Protein AF-A0A814HXD5-F1 (afdb_monomer)

pLDDT: mean 72.8, std 19.32, range [27.78, 94.62]

Solvent-accessible surface area (backbone atoms only — not comparable to full-atom values): 14268 Å² total; per-residue (Å²): 134,88,80,71,86,75,54,91,51,50,47,81,42,53,48,44,90,50,77,102,80,47,80,36,64,65,65,77,81,61,76,89,39,67,95,69,54,55,70,69,59,51,39,50,52,45,48,54,40,30,60,56,58,65,62,56,81,66,53,56,61,56,51,52,55,38,51,51,26,47,54,52,13,51,49,32,38,52,52,24,58,56,45,57,80,76,38,100,51,82,60,36,63,54,34,37,50,53,15,54,47,34,38,54,49,29,54,52,51,49,52,54,49,51,52,53,49,52,54,50,48,53,52,42,43,52,51,45,37,45,52,54,9,56,70,34,29,78,44,99,64,16,25,19,42,44,80,48,76,48,77,44,74,50,64,72,82,92,61,59,41,81,42,80,43,51,30,43,36,40,34,57,76,32,60,44,77,65,94,81,77,64,82,80,80,59,74,88,72,88,68,91,82,90,90,80,88,88,79,86,78,88,80,80,86,76,89,70,90,52,54,37,93,8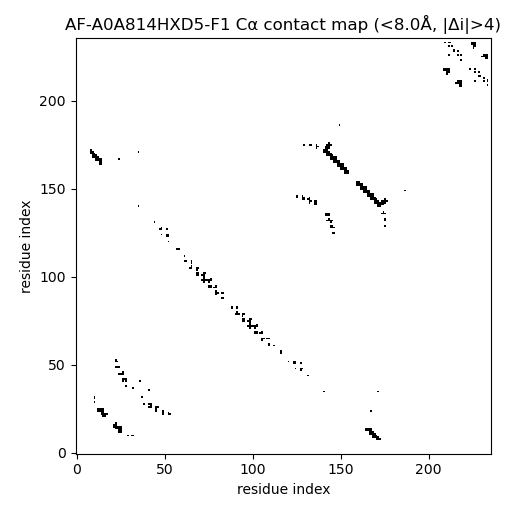5,77,66,50,69,64,91,48,95,83,58,59,49,40,92,89,76,68,46,67,60,86,128

Mean predicted aligned error: 15.95 Å

Nearest PDB structures (foldseek):
  7a0g-assembly1_GGG  TM=2.997E-01  e=4.727E-01  Serratia marcescens

Organism: Adineta ricciae (NCBI:txid249248)

Foldseek 3Di:
DDPDPDPLQKDKWWQDCDPDPQGFTDLDDDPSCVPQADSVRSSVLRVLLSVLLPPCVLVVVLVVLLVCLLVQLVVLLVVLVVVVVVDPDPCSVVSNVVSVVSNVVSVVSSVVSVVVSVVSSVVSSQVSQLVVQQVQLPDPWRKGKGKDWDFDFDDDDPPTDTDIMIMIMIGINDHYDPPPPDPVVPDPPDDDDDDDDDDDDDDDDDDDFDADPPPRHTDPDPPDQADPVPRDGGDD

Radius of gyration: 27.78 Å; Cα contacts (8 Å, |Δi|>4): 244; chains: 1; bounding box: 56×56×72 Å

Secondary structure (DSSP, 8-state):
-------TTEEEEEEEEETTTEEEE--PPPGGGTTTS-HHHHHHHHHHHHHHH--GGGHHHHHHHHHHHHHHHHHHHHHHHHHHHH---THHHHHHHHHHHHHHHHHHHHHHHHHHHHHHHHHHHHHHHHHHHHHHTTSSS-EEEEEEEEEEEE-STT--EEEEEEEEEEEET-PPPPTTS-GGGS-------------PPPPPP----PBPTTT--B-S-TT--B-TTT-PBPP-

Structure (mmCIF, N/CA/C/O backbone):
data_AF-A0A814HXD5-F1
#
_entry.id   AF-A0A814HXD5-F1
#
loop_
_atom_site.group_PDB
_atom_site.id
_atom_site.type_symbol
_atom_site.label_atom_id
_atom_site.label_alt_id
_atom_site.label_comp_id
_atom_site.label_asym_id
_atom_site.label_entity_id
_atom_site.label_seq_id
_atom_site.pdbx_PDB_ins_code
_atom_site.Cartn_x
_atom_site.Cartn_y
_atom_site.Cartn_z
_atom_site.occupancy
_atom_site.B_iso_or_equiv
_atom_site.auth_seq_id
_atom_site.auth_comp_id
_atom_site.auth_asym_id
_atom_site.auth_atom_id
_atom_site.pdbx_PDB_model_num
ATOM 1 N N . MET A 1 1 ? -24.847 -8.818 -6.569 1.00 28.41 1 MET A N 1
ATOM 2 C CA . MET A 1 1 ? -24.659 -7.997 -5.357 1.00 28.41 1 MET A CA 1
ATOM 3 C C . MET A 1 1 ? -24.490 -8.970 -4.204 1.00 28.41 1 MET A C 1
ATOM 5 O O . MET A 1 1 ? -25.440 -9.670 -3.888 1.00 28.41 1 MET A O 1
ATOM 9 N N . ILE A 1 2 ? -23.270 -9.150 -3.694 1.00 29.08 2 ILE A N 1
ATOM 10 C CA . ILE A 1 2 ? -23.028 -10.075 -2.578 1.00 29.08 2 ILE A CA 1
ATOM 11 C C . ILE A 1 2 ? -23.342 -9.291 -1.309 1.00 29.08 2 ILE A C 1
ATOM 13 O O . ILE A 1 2 ? -22.561 -8.438 -0.897 1.00 29.08 2 ILE A O 1
ATOM 17 N N . VAL A 1 3 ? -24.525 -9.527 -0.747 1.00 29.27 3 VAL A N 1
ATOM 18 C CA . VAL A 1 3 ? -24.896 -9.006 0.567 1.00 29.27 3 VAL A CA 1
ATOM 19 C C . VAL A 1 3 ? -24.193 -9.900 1.580 1.00 29.27 3 VAL A C 1
ATOM 21 O O . VAL A 1 3 ? -24.628 -11.022 1.831 1.00 29.27 3 VAL A O 1
ATOM 24 N N . MET A 1 4 ? -23.044 -9.457 2.088 1.00 38.38 4 MET A N 1
ATOM 25 C CA . MET A 1 4 ? -22.420 -10.145 3.213 1.00 38.38 4 MET A CA 1
ATOM 26 C C . MET A 1 4 ? -23.325 -9.961 4.439 1.00 38.38 4 MET A C 1
ATOM 28 O O . MET A 1 4 ? -23.777 -8.838 4.676 1.00 38.38 4 MET A O 1
ATOM 32 N N . PRO A 1 5 ? -23.629 -11.029 5.199 1.00 41.78 5 PRO A N 1
ATOM 33 C CA . PRO A 1 5 ? -24.434 -10.914 6.405 1.00 41.78 5 PRO A CA 1
ATOM 34 C C . PRO A 1 5 ? -23.719 -9.983 7.385 1.00 41.78 5 PRO A C 1
ATOM 36 O O . PRO A 1 5 ? -22.620 -10.276 7.856 1.00 41.78 5 PRO A O 1
ATOM 39 N N . ILE A 1 6 ? -24.336 -8.833 7.648 1.00 55.44 6 ILE A N 1
ATOM 40 C CA . ILE A 1 6 ? -23.823 -7.831 8.576 1.00 55.44 6 ILE A CA 1
ATOM 41 C C . ILE A 1 6 ? -24.015 -8.416 9.970 1.00 55.44 6 ILE A C 1
ATOM 43 O O . ILE A 1 6 ? -25.141 -8.523 10.454 1.00 55.44 6 ILE A O 1
ATOM 47 N N . ASN A 1 7 ? -22.928 -8.842 10.609 1.00 68.19 7 ASN A N 1
ATOM 48 C CA . ASN A 1 7 ? -22.989 -9.170 12.023 1.00 68.19 7 ASN A CA 1
ATOM 49 C C . ASN A 1 7 ? -23.309 -7.858 12.769 1.00 68.19 7 ASN A C 1
ATOM 51 O O . ASN A 1 7 ? -22.542 -6.900 12.627 1.00 68.19 7 ASN A O 1
ATOM 55 N N . PRO A 1 8 ? -24.415 -7.781 13.536 1.00 70.62 8 PRO A N 1
ATOM 56 C CA . PRO A 1 8 ? -24.831 -6.549 14.213 1.00 70.62 8 PRO A CA 1
ATOM 57 C C . PRO A 1 8 ? -23.780 -6.032 15.204 1.00 70.62 8 PRO A C 1
ATOM 59 O O . PRO A 1 8 ? -23.782 -4.853 15.541 1.00 70.62 8 PRO A O 1
ATOM 62 N N . ASN A 1 9 ? -22.842 -6.891 15.610 1.00 81.62 9 ASN A N 1
ATOM 63 C CA . ASN A 1 9 ? -21.750 -6.558 16.519 1.00 81.62 9 ASN A CA 1
ATOM 64 C C . ASN A 1 9 ? -20.451 -6.192 15.785 1.00 81.62 9 ASN A C 1
ATOM 66 O O . ASN A 1 9 ? -19.383 -6.226 16.392 1.00 81.62 9 ASN A O 1
ATOM 70 N N . SER A 1 10 ? -20.505 -5.899 14.484 1.00 84.25 10 SER A N 1
ATOM 71 C CA . SER A 1 10 ? -19.328 -5.533 13.695 1.00 84.25 10 SER A CA 1
ATOM 72 C C . SER A 1 10 ? -19.549 -4.247 12.910 1.00 84.25 10 SER A C 1
ATOM 74 O O . SER A 1 10 ? -20.586 -4.060 12.273 1.00 84.25 10 SER A O 1
ATOM 76 N N . VAL A 1 11 ? -18.556 -3.364 12.945 1.00 85.56 11 VAL A N 1
ATOM 77 C CA . VAL A 1 11 ? -18.558 -2.099 12.208 1.00 85.56 11 VAL A CA 1
ATOM 78 C C . VAL A 1 11 ? -17.518 -2.163 11.105 1.00 85.56 11 VAL A C 1
ATOM 80 O O . VAL A 1 11 ? -16.371 -2.515 11.365 1.00 85.56 11 VAL A O 1
ATOM 83 N N . TYR A 1 12 ? -17.917 -1.807 9.885 1.00 85.75 12 TYR A N 1
ATOM 84 C CA . TYR A 1 12 ? -17.064 -1.838 8.700 1.00 85.75 12 TYR A CA 1
ATOM 85 C C . TYR A 1 12 ? -16.715 -0.421 8.264 1.00 85.75 12 TYR A C 1
ATOM 87 O O . TYR A 1 12 ? -17.594 0.368 7.924 1.00 85.75 12 TYR A O 1
ATOM 95 N N . ILE A 1 13 ? -15.424 -0.120 8.211 1.00 85.06 13 ILE A N 1
ATOM 96 C CA . ILE A 1 13 ? -14.895 1.153 7.731 1.00 85.06 13 ILE A CA 1
ATOM 97 C C . ILE A 1 13 ? -14.052 0.848 6.502 1.00 85.06 13 ILE A C 1
ATOM 99 O O . ILE A 1 13 ? -13.029 0.168 6.571 1.00 85.06 13 ILE A O 1
ATOM 103 N N . SER A 1 14 ? -14.501 1.317 5.345 1.00 82.81 14 SER A N 1
ATOM 104 C CA . SER A 1 14 ? -13.771 1.107 4.097 1.00 82.81 14 SER A CA 1
ATOM 105 C C . SER A 1 14 ? -12.734 2.202 3.907 1.00 82.81 14 SER A C 1
ATOM 107 O O . SER A 1 14 ? -12.965 3.363 4.243 1.00 82.81 14 SER A O 1
ATOM 109 N N . MET A 1 15 ? -11.589 1.843 3.337 1.00 79.94 15 MET A N 1
ATOM 110 C CA . MET A 1 15 ? -10.606 2.831 2.917 1.00 79.94 15 MET A CA 1
ATOM 111 C C . MET A 1 15 ? -11.212 3.703 1.811 1.00 79.94 15 MET A C 1
ATOM 113 O O . MET A 1 15 ? -11.589 3.190 0.751 1.00 79.94 15 MET A O 1
ATOM 117 N N . ALA A 1 16 ? -11.351 5.005 2.070 1.00 67.19 16 ALA A N 1
ATOM 118 C CA . ALA A 1 16 ? -12.006 5.919 1.146 1.00 67.19 16 ALA A CA 1
ATOM 119 C C . ALA A 1 16 ? -11.127 6.100 -0.097 1.00 67.19 16 ALA A C 1
ATOM 121 O O . ALA A 1 16 ? -9.962 6.488 0.023 1.00 67.19 16 ALA A O 1
ATOM 122 N N . PRO A 1 17 ? -11.648 5.850 -1.305 1.00 54.91 17 PRO A N 1
ATOM 123 C CA . PRO A 1 17 ? -10.889 6.095 -2.511 1.00 54.91 17 PRO A CA 1
ATOM 124 C C . PRO A 1 17 ? -11.116 7.503 -3.006 1.00 54.91 17 PRO A C 1
ATOM 126 O O . PRO A 1 17 ? -11.722 7.721 -4.050 1.00 54.91 17 PRO A O 1
ATOM 129 N N . ASN A 1 18 ? -10.649 8.464 -2.226 1.00 40.78 18 ASN A N 1
ATOM 130 C CA . ASN A 1 18 ? -10.779 9.858 -2.596 1.00 40.78 18 ASN A CA 1
ATOM 131 C C . ASN A 1 18 ? -9.506 10.266 -3.345 1.00 40.78 18 ASN A C 1
ATOM 133 O O . ASN A 1 18 ? -8.397 9.970 -2.906 1.00 40.78 18 ASN A O 1
ATOM 137 N N . GLY A 1 19 ? -9.707 10.845 -4.533 1.00 43.34 19 GLY A N 1
ATOM 138 C CA . GLY A 1 19 ? -8.742 11.006 -5.623 1.00 43.34 19 GLY A CA 1
ATOM 139 C C . GLY A 1 19 ? -7.294 11.338 -5.246 1.00 43.34 19 GLY A C 1
ATOM 140 O O . GLY A 1 19 ? -7.044 12.035 -4.274 1.00 43.34 19 GLY A O 1
ATOM 141 N N . CYS A 1 20 ? -6.374 10.823 -6.072 1.00 46.12 20 CYS A N 1
ATOM 142 C CA . CYS A 1 20 ? -4.913 10.998 -6.187 1.00 46.12 20 CYS A CA 1
ATOM 143 C C . CYS A 1 20 ? -4.013 11.097 -4.935 1.00 46.12 20 CYS A C 1
ATOM 145 O O . CY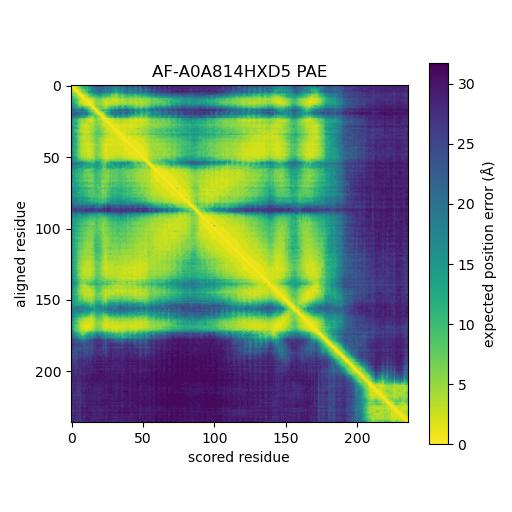S A 1 20 ? -2.853 10.715 -5.049 1.00 46.12 20 CYS A O 1
ATOM 147 N N . CYS A 1 21 ? -4.473 11.545 -3.765 1.00 49.78 21 CYS A N 1
ATOM 148 C CA . CYS A 1 21 ? -3.589 11.963 -2.675 1.00 49.78 21 CYS A CA 1
ATOM 149 C C . CYS A 1 21 ? -4.032 11.534 -1.264 1.00 49.78 21 CYS A C 1
ATOM 151 O O . CYS A 1 21 ? -3.278 11.775 -0.326 1.00 49.78 21 CYS A O 1
ATOM 153 N N . LYS A 1 22 ? -5.205 10.906 -1.060 1.00 54.97 22 LYS A N 1
ATOM 154 C CA . LYS A 1 22 ? -5.644 10.485 0.289 1.00 54.97 22 LYS A CA 1
ATOM 155 C C . LYS A 1 22 ? -5.901 8.981 0.364 1.00 54.97 22 LYS A C 1
ATOM 157 O O . LYS A 1 22 ? -7.003 8.512 0.109 1.00 54.97 22 LYS A O 1
ATOM 162 N N . SER A 1 23 ? -4.877 8.220 0.749 1.00 69.25 23 SER A N 1
ATOM 163 C CA . SER A 1 23 ? -5.004 6.799 1.086 1.00 69.25 23 SER A CA 1
ATOM 164 C C . SER A 1 23 ? -5.186 6.640 2.601 1.00 69.25 23 SER A C 1
ATOM 166 O O . SER A 1 23 ? -4.209 6.478 3.329 1.00 69.25 23 SER A O 1
ATOM 168 N N . GLY A 1 24 ? -6.428 6.675 3.087 1.00 83.69 24 GLY A N 1
ATOM 169 C CA . GLY A 1 24 ? -6.726 6.479 4.510 1.00 83.69 24 GLY A CA 1
ATOM 170 C C . GLY A 1 24 ? -8.121 5.914 4.768 1.00 83.69 24 GLY A C 1
ATOM 171 O O . GLY A 1 24 ? -9.000 5.964 3.904 1.00 83.69 24 GLY A O 1
ATOM 172 N N . PHE A 1 25 ? -8.311 5.356 5.960 1.00 87.38 25 PHE A N 1
ATOM 173 C CA . PHE A 1 25 ? -9.627 5.013 6.487 1.00 87.38 25 PHE A CA 1
ATOM 174 C C . PHE A 1 25 ? -10.406 6.281 6.828 1.00 87.38 25 PHE A C 1
ATOM 176 O O . PHE A 1 25 ? -9.819 7.284 7.249 1.00 87.38 25 PHE A O 1
ATOM 183 N N . ASP A 1 26 ? -11.721 6.221 6.627 1.00 85.69 26 ASP A N 1
ATOM 184 C CA . ASP A 1 26 ? -12.637 7.275 7.043 1.00 85.69 26 ASP A CA 1
ATOM 185 C C . ASP A 1 26 ? -12.599 7.439 8.573 1.00 85.69 26 ASP A C 1
ATOM 187 O O . ASP A 1 26 ? -12.624 6.458 9.317 1.00 85.69 26 ASP A O 1
ATOM 191 N N . SER A 1 27 ? -12.498 8.687 9.032 1.00 86.31 27 SER A N 1
ATOM 192 C CA . SER A 1 27 ? -12.478 9.062 10.450 1.00 86.31 27 SER A CA 1
ATOM 193 C C . SER A 1 27 ? -13.865 9.456 10.971 1.00 86.31 27 SER A C 1
ATOM 195 O O . SER A 1 27 ? -13.992 9.883 12.120 1.00 86.31 27 SER A O 1
ATOM 197 N N . THR A 1 28 ? -14.904 9.333 10.140 1.00 88.81 28 THR A N 1
ATOM 198 C CA . THR A 1 28 ? -16.303 9.525 10.532 1.00 88.81 28 THR A CA 1
ATOM 199 C C . THR A 1 28 ? -16.699 8.510 11.603 1.00 88.81 28 THR A C 1
ATOM 201 O O . THR A 1 28 ? -16.541 7.304 11.420 1.00 88.81 28 THR A O 1
ATOM 204 N N . TYR A 1 29 ? -17.206 8.998 12.738 1.00 88.81 29 TYR A N 1
ATOM 205 C CA . TYR A 1 29 ? -17.532 8.151 13.883 1.00 88.81 29 TYR A CA 1
ATOM 206 C C . TYR A 1 29 ? -18.832 7.358 13.649 1.00 88.81 29 TYR A C 1
ATOM 208 O O . TYR A 1 29 ? -19.880 7.964 13.415 1.00 88.81 29 TYR A O 1
ATOM 216 N N . PRO A 1 30 ? -18.800 6.018 13.723 1.00 88.00 30 PRO A N 1
ATOM 217 C CA . PRO A 1 30 ? -19.977 5.183 13.516 1.00 88.00 30 PRO A CA 1
ATOM 218 C C . PRO A 1 30 ? -20.848 5.118 14.780 1.00 88.00 30 PRO A C 1
ATOM 220 O O . PRO A 1 30 ? -20.361 4.852 15.879 1.00 88.00 30 PRO A O 1
ATOM 223 N N . ALA A 1 31 ? -22.163 5.297 14.619 1.00 87.88 31 ALA A N 1
ATOM 224 C CA . ALA A 1 31 ? -23.120 5.328 15.730 1.00 87.88 31 ALA A CA 1
ATOM 225 C C . ALA A 1 31 ? -23.141 4.030 16.564 1.00 87.88 31 ALA A C 1
ATOM 227 O O . ALA A 1 31 ? -23.436 4.069 17.756 1.00 87.88 31 ALA A O 1
ATOM 228 N N . GLN A 1 32 ? -22.785 2.890 15.964 1.00 86.69 32 GLN A N 1
ATOM 229 C CA . GLN A 1 32 ? -22.730 1.585 16.632 1.00 86.69 32 GLN A CA 1
ATOM 230 C C . GLN A 1 32 ? -21.614 1.478 17.685 1.00 86.69 32 GLN A C 1
ATOM 232 O O . GLN A 1 32 ? -21.655 0.573 18.513 1.00 86.69 32 GLN A O 1
ATOM 237 N N . LEU A 1 33 ? -20.615 2.371 17.667 1.00 86.88 33 LEU A N 1
ATOM 238 C CA . LEU A 1 33 ? -19.548 2.397 18.676 1.00 86.88 33 LEU A CA 1
ATOM 239 C C . LEU A 1 33 ? -19.894 3.253 19.899 1.00 86.88 33 LEU A C 1
ATOM 241 O O . LEU A 1 33 ? -19.090 3.308 20.837 1.00 86.88 33 LEU A O 1
ATOM 245 N N . ASN A 1 34 ? -21.069 3.894 19.909 1.00 89.00 34 ASN A N 1
ATOM 246 C CA . ASN A 1 34 ? -21.480 4.764 21.001 1.00 89.00 34 ASN A CA 1
ATOM 247 C C . ASN A 1 34 ? -21.543 3.981 22.322 1.00 89.00 34 ASN A C 1
ATOM 249 O O . ASN A 1 34 ? -22.202 2.948 22.419 1.00 89.00 34 ASN A O 1
ATOM 253 N N . GLY A 1 35 ? -20.816 4.456 23.334 1.00 85.06 35 GLY A N 1
ATOM 254 C CA . GLY A 1 35 ? -20.671 3.778 24.627 1.00 85.06 35 GLY A CA 1
ATOM 255 C C . GLY A 1 35 ? -19.624 2.653 24.676 1.00 85.06 35 GLY A C 1
ATOM 256 O O . GLY A 1 35 ? -19.349 2.151 25.763 1.00 85.06 35 GLY A O 1
ATOM 257 N N . VAL A 1 36 ? -18.998 2.278 23.552 1.00 88.12 36 VAL A N 1
ATOM 258 C CA . VAL A 1 36 ? -17.914 1.272 23.503 1.00 88.12 36 VAL A CA 1
ATOM 259 C C . VAL A 1 36 ? -16.542 1.945 23.407 1.00 88.12 36 VAL A C 1
ATOM 261 O O . VAL A 1 36 ? -15.639 1.668 24.200 1.00 88.12 36 VAL A O 1
ATOM 264 N N . ILE A 1 37 ? -16.379 2.855 22.444 1.00 90.00 37 ILE A N 1
ATOM 265 C CA . ILE A 1 37 ? -15.154 3.640 22.236 1.00 90.00 37 ILE A CA 1
ATOM 266 C C . ILE A 1 37 ? -15.552 5.109 22.159 1.00 90.00 37 ILE A C 1
ATOM 268 O O . ILE A 1 37 ? -16.494 5.449 21.446 1.00 90.00 37 ILE A O 1
ATOM 272 N N . ARG A 1 38 ? -14.847 5.992 22.873 1.00 92.50 38 ARG A N 1
ATOM 273 C CA . ARG A 1 38 ? -15.122 7.433 22.810 1.00 92.50 38 ARG A CA 1
ATOM 274 C C . ARG A 1 38 ? -14.744 8.001 21.438 1.00 92.50 38 ARG A C 1
ATOM 276 O O . ARG A 1 38 ? -13.864 7.476 20.758 1.00 92.50 38 ARG A O 1
ATOM 283 N N . GLN A 1 39 ? -15.424 9.059 21.010 1.00 93.00 39 GLN A N 1
ATOM 284 C CA . GLN A 1 39 ? -15.257 9.615 19.665 1.00 93.00 39 GLN A CA 1
ATOM 285 C C . GLN A 1 39 ? -13.838 10.147 19.400 1.00 93.00 39 GLN A C 1
ATOM 287 O O . GLN A 1 39 ? -13.288 9.919 18.324 1.00 93.00 39 GLN A O 1
ATOM 292 N N . ASP A 1 40 ? -13.232 10.799 20.388 1.00 94.62 40 ASP A N 1
ATOM 293 C CA . ASP A 1 40 ? -11.850 11.288 20.371 1.00 94.62 40 ASP A CA 1
ATOM 294 C C . ASP A 1 40 ? -10.832 10.139 20.282 1.00 94.62 40 ASP A C 1
ATOM 296 O O . ASP A 1 40 ? -9.893 10.181 19.482 1.00 94.62 40 ASP A O 1
ATOM 300 N N . GLU A 1 41 ? -11.056 9.068 21.049 1.00 92.81 41 GLU A N 1
ATOM 301 C CA . GLU A 1 41 ? -10.217 7.867 21.021 1.00 92.81 41 GLU A CA 1
ATOM 302 C C . GLU A 1 41 ? -10.281 7.175 19.658 1.00 92.81 41 GLU A C 1
ATOM 304 O O . GLU A 1 41 ? -9.248 6.787 19.113 1.00 92.81 41 GLU A O 1
ATOM 309 N N . PHE A 1 42 ? -11.481 7.065 19.082 1.00 93.12 42 PHE A N 1
ATOM 310 C CA . PHE A 1 42 ? -11.679 6.491 17.755 1.00 93.12 42 PHE A CA 1
ATOM 311 C C . PHE A 1 42 ? -10.936 7.290 16.681 1.00 93.12 42 PHE A C 1
ATOM 313 O O . PHE A 1 42 ? -10.191 6.707 15.892 1.00 93.12 42 PHE A O 1
ATOM 320 N N . GLN A 1 43 ? -11.095 8.617 16.666 1.00 93.12 43 GLN A N 1
ATOM 321 C CA . GLN A 1 43 ? -10.412 9.476 15.697 1.00 93.12 43 GLN A CA 1
ATOM 322 C C . GLN A 1 43 ? -8.892 9.361 15.821 1.00 93.12 43 GLN A C 1
ATOM 324 O O . GLN A 1 43 ? -8.213 9.194 14.809 1.00 93.12 43 GLN A O 1
ATOM 329 N N . THR A 1 44 ? -8.375 9.342 17.052 1.00 94.00 44 THR A N 1
ATOM 330 C CA . THR A 1 44 ? -6.941 9.168 17.322 1.00 94.00 44 THR A CA 1
ATOM 331 C C . THR A 1 44 ? -6.432 7.808 16.834 1.00 94.00 44 THR A C 1
ATOM 333 O O . THR A 1 44 ? -5.381 7.732 16.200 1.00 94.00 44 THR A O 1
ATOM 336 N N . SER A 1 45 ? -7.173 6.719 17.073 1.00 92.88 45 SER A N 1
ATOM 337 C CA . SER A 1 45 ? -6.808 5.379 16.586 1.00 92.88 45 SER A CA 1
ATOM 338 C C . SER A 1 45 ? -6.797 5.316 15.053 1.00 92.88 45 SER A C 1
ATOM 340 O O . SER A 1 45 ? -5.859 4.774 14.466 1.00 92.88 45 SER A O 1
ATOM 342 N N . ILE A 1 46 ? -7.790 5.912 14.382 1.00 92.06 46 ILE A N 1
ATOM 343 C CA . ILE A 1 46 ? -7.822 5.995 12.914 1.00 92.06 46 ILE A CA 1
ATOM 344 C C . ILE A 1 46 ? -6.663 6.843 12.383 1.00 92.06 46 ILE A C 1
ATOM 346 O O . ILE A 1 46 ? -6.030 6.458 11.400 1.00 92.06 46 ILE A O 1
ATOM 350 N N . GLU A 1 47 ? -6.337 7.960 13.033 1.00 91.62 47 GLU A N 1
ATOM 351 C CA . GLU A 1 47 ? -5.195 8.795 12.665 1.00 91.62 47 GLU A CA 1
ATOM 352 C C . GLU A 1 47 ? -3.870 8.040 12.819 1.00 91.62 47 GLU A C 1
ATOM 354 O O . GLU A 1 47 ? -3.057 8.040 11.894 1.00 91.62 47 GLU A O 1
ATOM 359 N N . ASN A 1 48 ? -3.676 7.316 13.925 1.00 90.00 48 ASN A N 1
ATOM 360 C CA . ASN A 1 48 ? -2.500 6.474 14.146 1.00 90.00 48 ASN A CA 1
ATOM 361 C C . ASN A 1 48 ? -2.355 5.400 13.059 1.00 90.00 48 ASN A C 1
ATOM 363 O O . ASN A 1 48 ? -1.267 5.213 12.501 1.00 90.00 48 ASN A O 1
ATOM 367 N N . ILE A 1 49 ? -3.455 4.719 12.718 1.00 89.69 49 ILE A N 1
ATOM 368 C CA . ILE A 1 49 ? -3.476 3.720 11.645 1.00 89.69 49 ILE A CA 1
ATOM 369 C C . ILE A 1 49 ? -3.150 4.388 10.303 1.00 89.69 49 ILE A C 1
ATOM 371 O O . ILE A 1 49 ? -2.276 3.906 9.583 1.00 89.69 49 ILE A O 1
ATOM 375 N N . ASN A 1 50 ? -3.773 5.519 9.977 1.00 88.81 50 ASN A N 1
ATOM 376 C CA . ASN A 1 50 ? -3.532 6.241 8.726 1.00 88.81 50 ASN A CA 1
ATOM 377 C C . ASN A 1 50 ? -2.086 6.746 8.612 1.00 88.81 50 ASN A C 1
ATOM 379 O O . ASN A 1 50 ? -1.456 6.599 7.565 1.00 88.81 50 ASN A O 1
ATOM 383 N N . ARG A 1 51 ? -1.503 7.240 9.707 1.00 86.94 51 ARG A N 1
ATOM 384 C CA . ARG A 1 51 ? -0.100 7.670 9.765 1.00 86.94 51 ARG A CA 1
ATOM 385 C C . ARG A 1 51 ? 0.875 6.517 9.517 1.00 86.94 51 ARG A C 1
ATOM 387 O O . ARG A 1 51 ? 1.948 6.727 8.956 1.00 86.94 51 ARG A O 1
ATOM 394 N N . SER A 1 52 ? 0.505 5.291 9.895 1.00 83.44 52 SER A N 1
ATOM 395 C CA . SER A 1 52 ? 1.309 4.093 9.612 1.00 83.44 52 SER A CA 1
ATOM 396 C C . SER A 1 52 ? 1.329 3.715 8.121 1.00 83.44 52 SER A C 1
ATOM 398 O O . SER A 1 52 ? 2.291 3.095 7.652 1.00 83.44 52 SER A O 1
ATOM 400 N N . ILE A 1 53 ? 0.292 4.118 7.375 1.00 78.62 53 ILE A N 1
ATOM 401 C CA . ILE A 1 53 ? 0.131 3.875 5.936 1.00 78.62 53 ILE A CA 1
ATOM 402 C C . ILE A 1 53 ? 0.909 4.920 5.127 1.00 78.62 53 ILE A C 1
ATOM 404 O O . ILE A 1 53 ? 1.550 4.565 4.138 1.00 78.62 53 ILE A O 1
ATOM 408 N N . ASP A 1 54 ? 0.941 6.175 5.581 1.00 74.06 54 ASP A N 1
ATOM 409 C CA . ASP A 1 54 ? 1.540 7.316 4.868 1.00 74.06 54 ASP A CA 1
ATOM 410 C C . ASP A 1 54 ? 3.085 7.374 4.918 1.00 74.06 54 ASP A C 1
ATOM 412 O O . ASP A 1 54 ? 3.728 8.421 4.851 1.00 74.06 54 ASP A O 1
ATOM 416 N N . SER A 1 55 ? 3.749 6.222 5.033 1.00 65.25 55 SER A N 1
ATOM 417 C CA . SER A 1 55 ? 5.211 6.148 4.999 1.00 65.25 55 SER A CA 1
ATOM 418 C C . SER A 1 55 ? 5.732 6.240 3.554 1.00 65.25 55 SER A C 1
ATOM 420 O O . SER A 1 55 ? 6.328 5.298 3.030 1.00 65.25 55 SER A O 1
ATOM 422 N N . GLN A 1 56 ? 5.548 7.397 2.908 1.00 64.88 56 GLN A N 1
ATOM 423 C CA . GLN A 1 56 ? 6.023 7.691 1.543 1.00 64.88 56 GLN A CA 1
ATOM 424 C C . GLN A 1 56 ? 7.554 7.678 1.392 1.00 64.88 56 GLN A C 1
ATOM 426 O O . GLN A 1 56 ? 8.076 7.649 0.277 1.00 64.88 56 GLN A O 1
ATOM 431 N N . LYS A 1 57 ? 8.294 7.645 2.507 1.00 73.81 57 LYS A N 1
ATOM 432 C CA . LYS A 1 57 ? 9.761 7.769 2.545 1.00 73.81 57 LYS A CA 1
ATOM 433 C C . LYS A 1 57 ? 10.502 6.726 1.694 1.00 73.81 57 LYS A C 1
ATOM 435 O O . LYS A 1 57 ? 11.612 6.991 1.255 1.00 73.81 57 LYS A O 1
ATOM 440 N N . PHE A 1 58 ? 9.897 5.561 1.439 1.00 72.19 58 PHE A N 1
ATOM 441 C CA . PHE A 1 58 ? 10.492 4.512 0.597 1.00 72.19 58 PHE A CA 1
ATOM 442 C C . PHE A 1 58 ? 10.109 4.592 -0.889 1.00 72.19 58 PHE A C 1
ATOM 444 O O . PHE A 1 58 ? 10.836 4.049 -1.714 1.00 72.19 58 PHE A O 1
ATOM 451 N N . MET A 1 59 ? 9.007 5.259 -1.249 1.00 77.94 59 MET A N 1
ATOM 452 C CA . MET A 1 59 ? 8.565 5.376 -2.649 1.00 77.94 59 MET A CA 1
ATOM 453 C C . MET A 1 59 ? 9.425 6.362 -3.440 1.00 77.94 59 MET A C 1
ATOM 455 O O . MET A 1 59 ? 9.801 6.074 -4.571 1.00 77.94 59 MET A O 1
ATOM 459 N N . ILE A 1 60 ? 9.778 7.495 -2.827 1.00 85.00 60 ILE A N 1
ATOM 460 C CA . ILE A 1 60 ? 10.548 8.569 -3.471 1.00 85.00 60 ILE A CA 1
ATOM 461 C C . ILE A 1 60 ? 11.893 8.077 -4.044 1.00 85.00 60 ILE A C 1
ATOM 463 O O . ILE A 1 60 ? 12.112 8.265 -5.240 1.00 85.00 60 ILE A O 1
ATOM 467 N N . PRO A 1 61 ? 12.787 7.411 -3.281 1.00 87.31 61 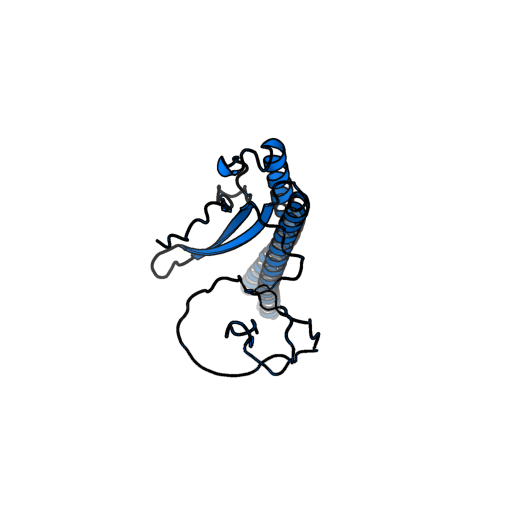PRO A N 1
ATOM 468 C CA . PRO A 1 61 ? 14.075 6.977 -3.828 1.00 87.31 61 PRO A CA 1
ATOM 469 C C . PRO A 1 61 ? 13.925 5.915 -4.927 1.00 87.31 61 PRO A C 1
ATOM 471 O O . PRO A 1 61 ? 14.655 5.951 -5.913 1.00 87.31 61 PRO A O 1
ATOM 474 N N . VAL A 1 62 ? 12.954 5.002 -4.799 1.00 87.50 62 VAL A N 1
ATOM 475 C CA . VAL A 1 62 ? 12.671 3.981 -5.823 1.00 87.50 62 VAL A CA 1
ATOM 476 C C . VAL A 1 62 ? 12.205 4.632 -7.126 1.00 87.50 62 VAL A C 1
ATOM 478 O O . VAL A 1 62 ? 12.659 4.244 -8.201 1.00 87.50 62 VAL A O 1
ATOM 481 N N . LEU A 1 63 ? 11.343 5.649 -7.031 1.00 88.69 63 LEU A N 1
ATOM 482 C CA . LEU A 1 63 ? 10.867 6.415 -8.180 1.00 88.69 63 LEU A CA 1
ATOM 483 C C . LEU A 1 63 ? 12.014 7.166 -8.873 1.00 88.69 63 LEU A C 1
ATOM 485 O O . LEU A 1 63 ? 12.111 7.128 -10.095 1.00 88.69 63 LEU A O 1
ATOM 489 N N . ILE A 1 64 ? 12.909 7.800 -8.106 1.00 91.88 64 ILE A N 1
ATOM 490 C CA . ILE A 1 64 ? 14.072 8.516 -8.654 1.00 91.88 64 ILE A CA 1
ATOM 491 C C . ILE A 1 64 ? 14.983 7.559 -9.431 1.00 91.88 64 ILE A C 1
ATOM 493 O O . ILE A 1 64 ? 15.334 7.849 -10.573 1.00 91.88 64 ILE A O 1
ATOM 497 N N . ILE A 1 65 ? 15.325 6.401 -8.853 1.00 90.88 65 ILE A N 1
ATOM 498 C CA . ILE A 1 65 ? 16.165 5.392 -9.521 1.00 90.88 65 ILE A CA 1
ATOM 499 C C . ILE A 1 65 ? 15.505 4.920 -10.822 1.00 90.88 65 ILE A C 1
ATOM 501 O O . ILE A 1 65 ? 16.164 4.851 -11.857 1.00 90.88 65 ILE A O 1
ATOM 505 N N . PHE A 1 66 ? 14.197 4.655 -10.797 1.00 89.94 66 PHE A N 1
ATOM 506 C CA . PHE A 1 66 ? 13.454 4.243 -11.985 1.00 89.94 66 PHE A CA 1
ATOM 507 C C . PHE A 1 66 ? 13.479 5.305 -13.094 1.00 89.94 66 PHE A C 1
ATOM 509 O O . PHE A 1 66 ? 13.748 4.975 -14.249 1.00 89.94 66 PHE A O 1
ATOM 516 N N . ILE A 1 67 ? 13.267 6.580 -12.750 1.00 93.31 67 ILE A N 1
ATOM 517 C CA . ILE A 1 67 ? 13.328 7.694 -13.707 1.00 93.31 67 ILE A CA 1
ATOM 518 C C . ILE A 1 67 ? 14.732 7.815 -14.312 1.00 93.31 67 ILE A C 1
ATOM 520 O O . ILE A 1 67 ? 14.855 7.972 -15.524 1.00 93.31 67 ILE A O 1
ATOM 524 N N . LEU A 1 68 ? 15.790 7.687 -13.505 1.00 93.81 68 LEU A N 1
ATOM 525 C CA . LEU A 1 68 ? 17.171 7.723 -13.997 1.00 93.81 68 LEU A CA 1
ATOM 526 C C . LEU A 1 68 ? 17.472 6.560 -14.955 1.00 93.81 68 LEU A C 1
ATOM 528 O O . LEU A 1 68 ? 18.076 6.785 -16.002 1.00 93.81 68 LEU A O 1
ATOM 532 N N . CYS A 1 69 ? 17.008 5.342 -14.652 1.00 92.50 69 CYS A N 1
ATOM 533 C CA . CYS A 1 69 ? 17.148 4.195 -15.555 1.00 92.50 69 CYS A CA 1
ATOM 534 C C . CYS A 1 69 ? 16.385 4.398 -16.872 1.00 92.50 69 CYS A C 1
ATOM 536 O O . CYS A 1 69 ? 16.917 4.080 -17.935 1.00 92.50 69 CYS A O 1
ATOM 538 N N . LEU A 1 70 ? 15.167 4.948 -16.820 1.00 92.50 70 LEU A N 1
ATOM 539 C CA . LEU A 1 70 ? 14.367 5.228 -18.013 1.00 92.50 70 LEU A CA 1
ATOM 540 C C . LEU A 1 70 ? 15.000 6.307 -18.894 1.00 92.50 70 LEU A C 1
ATOM 542 O O . LEU A 1 70 ? 15.179 6.089 -20.090 1.00 92.50 70 LEU A O 1
ATOM 546 N N . LEU A 1 71 ? 15.350 7.458 -18.315 1.00 94.44 71 LEU A N 1
ATOM 547 C CA . LEU A 1 71 ? 15.944 8.570 -19.060 1.00 94.44 71 LEU A CA 1
ATOM 548 C C . LEU A 1 71 ? 17.335 8.206 -19.588 1.00 94.44 71 LEU A C 1
ATOM 550 O O . LEU A 1 71 ? 17.638 8.495 -20.743 1.00 94.44 71 LEU A O 1
ATOM 554 N N . GLY A 1 72 ? 18.151 7.519 -18.783 1.00 92.12 72 GLY A N 1
ATOM 555 C CA . GLY A 1 72 ? 19.465 7.030 -19.200 1.00 92.12 72 GLY A CA 1
ATOM 556 C C . GLY A 1 72 ? 19.372 5.991 -20.319 1.00 92.12 72 GLY A C 1
ATOM 557 O O . GLY A 1 72 ? 20.064 6.112 -21.328 1.00 92.12 72 GLY A O 1
ATOM 558 N N . GLY A 1 73 ? 18.470 5.012 -20.190 1.00 91.00 73 GLY A N 1
ATOM 559 C CA . GLY A 1 73 ? 18.226 4.002 -21.222 1.00 91.00 73 GLY A CA 1
ATOM 560 C C . GLY A 1 73 ? 17.733 4.617 -22.534 1.00 91.00 73 GLY A C 1
ATOM 561 O O . GLY A 1 73 ? 18.297 4.338 -23.591 1.00 91.00 73 GLY A O 1
ATOM 562 N N . MET A 1 74 ? 16.737 5.512 -22.475 1.00 91.19 74 MET A N 1
ATOM 563 C CA . MET A 1 74 ? 16.243 6.219 -23.663 1.00 91.19 74 MET A CA 1
ATOM 564 C C . MET A 1 74 ? 17.323 7.096 -24.306 1.00 91.19 74 MET A C 1
ATOM 566 O O . MET A 1 74 ? 17.473 7.073 -25.526 1.00 91.19 74 MET A O 1
ATOM 570 N N . GLY A 1 75 ? 18.106 7.825 -23.506 1.00 91.69 75 GLY A N 1
ATOM 571 C CA . GLY A 1 75 ? 19.200 8.662 -23.999 1.00 91.69 75 GLY A CA 1
ATOM 572 C C . GLY A 1 75 ? 20.259 7.862 -24.760 1.00 91.69 75 GLY A C 1
ATOM 573 O O . GLY A 1 75 ? 20.684 8.279 -25.836 1.00 91.69 75 GLY A O 1
ATOM 574 N N . LEU A 1 76 ? 20.629 6.679 -24.259 1.00 90.50 76 LEU A N 1
ATOM 575 C CA . LEU A 1 76 ? 21.584 5.789 -24.929 1.00 90.50 76 LEU A CA 1
ATOM 576 C C . LEU A 1 76 ? 21.038 5.215 -26.240 1.00 90.50 76 LEU A C 1
ATOM 578 O O . LEU A 1 76 ? 21.776 5.135 -27.220 1.00 90.50 76 LEU A O 1
ATOM 582 N N . VAL A 1 77 ? 19.751 4.859 -26.291 1.00 88.44 77 VAL A N 1
ATOM 583 C CA . VAL A 1 77 ? 19.115 4.356 -27.520 1.00 88.44 77 VAL A CA 1
ATOM 584 C C . VAL A 1 77 ? 19.026 5.453 -28.586 1.00 88.44 77 VAL A C 1
ATOM 586 O O . VAL A 1 77 ? 19.362 5.211 -29.748 1.00 88.44 77 VAL A O 1
ATOM 589 N N . ILE A 1 78 ? 18.628 6.672 -28.206 1.00 89.19 78 ILE A N 1
ATOM 590 C CA . ILE A 1 78 ? 18.553 7.817 -29.126 1.00 89.19 78 ILE A CA 1
ATOM 591 C C . ILE A 1 78 ? 19.957 8.210 -29.604 1.00 89.19 78 ILE A C 1
ATOM 593 O O . ILE A 1 78 ? 20.177 8.343 -30.807 1.00 89.19 78 ILE A O 1
ATOM 597 N N . GLY A 1 79 ? 20.927 8.329 -28.691 1.00 86.44 79 GLY A N 1
ATOM 598 C CA . GLY A 1 79 ? 22.317 8.650 -29.026 1.00 86.44 79 GLY A CA 1
ATOM 599 C C . GLY A 1 79 ? 22.966 7.595 -29.925 1.00 86.44 79 GLY A C 1
ATOM 600 O O . GLY A 1 79 ? 23.615 7.938 -30.913 1.00 86.44 79 GLY A O 1
ATOM 601 N N . GLY A 1 80 ? 22.706 6.311 -29.655 1.00 84.00 80 GLY A N 1
ATOM 602 C CA . GLY A 1 80 ? 23.088 5.210 -30.537 1.00 84.00 80 GLY A CA 1
ATOM 603 C C . GLY A 1 80 ? 22.495 5.378 -31.936 1.00 84.00 80 GLY A C 1
ATOM 604 O O . GLY A 1 80 ? 23.224 5.349 -32.925 1.00 84.00 80 GLY A O 1
ATOM 605 N N . SER A 1 81 ? 21.194 5.652 -32.031 1.00 83.00 81 SER A N 1
ATOM 606 C CA . SER A 1 81 ? 20.496 5.827 -33.313 1.00 83.00 81 SER A CA 1
ATOM 607 C C . SER A 1 81 ? 21.042 7.003 -34.136 1.00 83.00 81 SER A C 1
ATOM 609 O O . SER A 1 81 ? 21.204 6.880 -35.349 1.00 83.00 81 SER A O 1
ATOM 611 N N . LEU A 1 82 ? 21.398 8.118 -33.489 1.00 84.19 82 LEU A N 1
ATOM 612 C CA . LEU A 1 82 ? 22.016 9.276 -34.150 1.00 84.19 82 LEU A CA 1
ATOM 613 C C . LEU A 1 82 ? 23.450 8.993 -34.631 1.00 84.19 82 LEU A C 1
ATOM 615 O O . LEU A 1 82 ? 23.878 9.525 -35.656 1.00 84.19 82 LEU A O 1
ATOM 619 N N . SER A 1 83 ? 24.192 8.132 -33.929 1.00 79.25 83 SER A N 1
ATOM 620 C CA . SER A 1 83 ? 25.569 7.786 -34.313 1.00 79.25 83 SER A CA 1
ATOM 621 C C . SER A 1 83 ? 25.669 6.920 -35.579 1.00 79.25 83 SER A C 1
ATOM 623 O O . SER A 1 83 ? 26.660 7.029 -36.301 1.00 79.25 83 SER A O 1
ATOM 625 N N . ILE A 1 84 ? 24.625 6.148 -35.925 1.00 73.31 84 ILE A N 1
ATOM 626 C CA . ILE A 1 84 ? 24.526 5.453 -37.229 1.00 73.31 84 ILE A CA 1
ATOM 627 C C . ILE A 1 84 ? 24.499 6.444 -38.386 1.00 73.31 84 ILE A C 1
ATOM 629 O O . ILE A 1 84 ? 25.136 6.211 -39.411 1.00 73.31 84 ILE A O 1
ATOM 633 N N . ALA A 1 85 ? 23.744 7.535 -38.236 1.00 68.94 85 ALA A N 1
ATOM 634 C CA . ALA A 1 85 ? 23.575 8.521 -39.298 1.00 68.94 85 ALA A CA 1
ATOM 635 C C . ALA A 1 85 ? 24.892 9.238 -39.637 1.00 68.94 85 ALA A C 1
ATOM 637 O O . ALA A 1 85 ? 25.033 9.794 -40.722 1.00 68.94 85 ALA A O 1
ATOM 638 N N . THR A 1 86 ? 25.855 9.218 -38.712 1.00 72.25 86 THR A N 1
ATOM 639 C CA . THR A 1 86 ? 27.114 9.963 -38.804 1.00 72.25 86 THR A CA 1
ATOM 640 C C . THR A 1 86 ? 28.346 9.074 -38.986 1.00 72.25 86 THR A C 1
ATOM 642 O O . THR A 1 86 ? 29.355 9.556 -39.494 1.00 72.25 86 THR A O 1
ATOM 645 N N . SER A 1 87 ? 28.302 7.781 -38.635 1.00 61.62 87 SER A N 1
ATOM 646 C CA . SER A 1 87 ? 29.453 6.876 -38.785 1.00 61.62 87 SER A CA 1
ATOM 647 C C . SER A 1 87 ? 29.056 5.391 -38.859 1.00 61.62 87 SER A C 1
ATOM 649 O O . SER A 1 87 ? 28.196 4.923 -38.115 1.00 61.62 87 SER A O 1
ATOM 651 N N . ARG A 1 88 ? 29.726 4.601 -39.719 1.00 62.78 88 ARG A N 1
ATOM 652 C CA . ARG A 1 88 ? 29.674 3.120 -39.697 1.00 62.78 88 ARG A CA 1
ATOM 653 C C . ARG A 1 88 ? 30.432 2.614 -38.463 1.00 62.78 88 ARG A C 1
ATOM 655 O O . ARG A 1 88 ? 31.585 2.211 -38.562 1.00 62.78 88 ARG A O 1
ATOM 662 N N . SER A 1 89 ? 29.812 2.705 -37.291 1.00 63.25 89 SER A N 1
ATOM 663 C CA . SER A 1 89 ? 30.460 2.410 -36.012 1.00 63.25 89 SER A CA 1
ATOM 664 C C . SER A 1 89 ? 29.913 1.136 -35.372 1.00 63.25 89 SER A C 1
ATOM 666 O O . SER A 1 89 ? 28.726 1.025 -35.061 1.00 63.25 89 SER A O 1
ATOM 668 N N . THR A 1 90 ? 30.817 0.198 -35.085 1.00 70.12 90 THR A N 1
ATOM 669 C CA . THR A 1 90 ? 30.607 -1.003 -34.257 1.00 70.12 90 THR A CA 1
ATOM 670 C C . THR A 1 90 ? 30.053 -0.667 -32.861 1.00 70.12 90 THR A C 1
ATOM 672 O O . THR A 1 90 ? 29.449 -1.518 -32.211 1.00 70.12 90 THR A O 1
ATOM 675 N N . GLY A 1 91 ? 30.201 0.585 -32.406 1.00 75.62 91 GLY A N 1
ATOM 676 C CA . GLY A 1 91 ? 29.684 1.080 -31.129 1.00 75.62 91 GLY A CA 1
ATOM 677 C C . GLY A 1 91 ? 28.157 1.176 -31.047 1.00 75.62 91 GLY A C 1
ATOM 678 O O . GLY A 1 91 ? 27.619 1.229 -29.944 1.00 75.62 91 GLY A O 1
ATOM 679 N N . PHE A 1 92 ? 27.441 1.134 -32.176 1.00 80.69 92 PHE A N 1
ATOM 680 C CA . PHE A 1 92 ? 25.977 1.179 -32.187 1.00 80.69 92 PHE A CA 1
ATOM 681 C C . PHE A 1 92 ? 25.341 0.014 -31.418 1.00 80.69 92 PHE A C 1
ATOM 683 O O . PHE A 1 92 ? 24.517 0.224 -30.527 1.00 80.69 92 PHE A O 1
ATOM 690 N N . PHE A 1 93 ? 25.750 -1.218 -31.735 1.00 83.31 93 PHE A N 1
ATOM 691 C CA . PHE A 1 93 ? 25.204 -2.415 -31.093 1.00 83.31 93 PHE A CA 1
ATOM 692 C C . PHE A 1 93 ? 25.535 -2.454 -29.600 1.00 83.31 93 PHE A C 1
ATOM 694 O O . PHE A 1 93 ? 24.709 -2.892 -28.801 1.00 83.31 93 PHE A O 1
ATOM 701 N N . ALA A 1 94 ? 26.705 -1.936 -29.216 1.00 86.06 94 ALA A N 1
ATOM 702 C CA . ALA A 1 94 ? 27.088 -1.801 -27.817 1.00 86.06 94 ALA A CA 1
ATOM 703 C C . ALA A 1 94 ? 26.189 -0.792 -27.079 1.00 86.06 94 ALA A C 1
ATOM 705 O O . ALA A 1 94 ? 25.650 -1.121 -26.025 1.00 86.06 94 ALA A O 1
ATOM 706 N N . LEU A 1 95 ? 25.958 0.401 -27.642 1.00 86.44 95 LEU A N 1
ATOM 707 C CA . LEU A 1 95 ? 25.105 1.428 -27.028 1.00 86.44 95 LEU A CA 1
ATOM 708 C C . LEU A 1 95 ? 23.644 0.984 -26.912 1.00 86.44 95 LEU A C 1
ATOM 710 O O . LEU A 1 95 ? 23.032 1.171 -25.859 1.00 86.44 95 LEU A O 1
ATOM 714 N N . ILE A 1 96 ? 23.097 0.345 -27.951 1.00 87.50 96 ILE A N 1
ATOM 715 C CA . ILE A 1 96 ? 21.749 -0.231 -27.892 1.00 87.50 96 ILE A CA 1
ATOM 716 C C . ILE A 1 96 ? 21.674 -1.353 -26.864 1.00 87.50 96 ILE A C 1
ATOM 718 O O . ILE A 1 96 ? 20.730 -1.379 -26.078 1.00 87.50 96 ILE A O 1
ATOM 722 N N . GLY A 1 97 ? 22.652 -2.263 -26.843 1.00 89.50 97 GLY A N 1
ATOM 723 C CA . GLY A 1 97 ? 22.684 -3.362 -25.880 1.00 89.50 97 GLY A CA 1
ATOM 724 C C . GLY A 1 97 ? 22.679 -2.854 -24.438 1.00 89.50 97 GLY A C 1
ATOM 725 O O . GLY A 1 97 ? 21.880 -3.315 -23.623 1.00 89.50 97 GLY A O 1
ATOM 726 N N . VAL A 1 98 ? 23.502 -1.845 -24.138 1.00 92.38 98 VAL A N 1
ATOM 727 C CA . VAL A 1 98 ? 23.550 -1.211 -22.811 1.00 92.38 98 VAL A CA 1
ATOM 728 C C . VAL A 1 98 ? 22.245 -0.473 -22.497 1.00 92.38 98 VAL A C 1
ATOM 730 O O . VAL A 1 98 ? 21.705 -0.632 -21.402 1.00 92.38 98 VAL A O 1
ATOM 733 N N . GLY A 1 99 ? 21.696 0.292 -23.447 1.00 90.38 99 GLY A N 1
ATOM 734 C CA . GLY A 1 99 ? 20.435 1.017 -23.267 1.00 90.38 99 GLY A CA 1
ATOM 735 C C . GLY A 1 99 ? 19.244 0.088 -23.004 1.00 90.38 99 GLY A C 1
ATOM 736 O O . GLY A 1 99 ? 18.489 0.298 -22.053 1.00 90.38 99 GLY A O 1
ATOM 737 N N . ALA A 1 100 ? 19.116 -0.986 -23.789 1.00 90.44 100 ALA A N 1
ATOM 738 C CA . ALA A 1 100 ? 18.099 -2.016 -23.595 1.00 90.44 100 ALA A CA 1
ATOM 739 C C . ALA A 1 100 ? 18.281 -2.751 -22.256 1.00 90.44 100 ALA A C 1
ATOM 741 O O . ALA A 1 100 ? 17.304 -2.982 -21.542 1.00 90.44 100 ALA A O 1
ATOM 742 N N . GLY A 1 101 ? 19.528 -3.055 -21.877 1.00 93.00 101 GLY A N 1
ATOM 743 C CA . GLY A 1 101 ? 19.858 -3.658 -20.586 1.00 93.00 101 GLY A CA 1
ATOM 744 C C . GLY A 1 101 ? 19.422 -2.795 -19.399 1.00 93.00 101 GLY A C 1
ATOM 745 O O . GLY A 1 101 ? 18.760 -3.296 -18.492 1.00 93.00 101 GLY A O 1
ATOM 746 N N . LEU A 1 102 ? 19.715 -1.489 -19.429 1.00 92.50 102 LEU A N 1
ATOM 747 C CA . LEU A 1 102 ? 19.289 -0.539 -18.392 1.00 92.50 102 LEU A CA 1
ATOM 748 C C . LEU A 1 102 ? 17.766 -0.412 -18.300 1.00 92.50 102 LEU A C 1
ATOM 750 O O . LEU A 1 102 ? 17.225 -0.329 -17.196 1.00 92.50 102 LEU A O 1
ATOM 754 N N . PHE A 1 103 ? 17.071 -0.439 -19.438 1.00 88.44 103 PHE A N 1
ATOM 755 C CA . PHE A 1 103 ? 15.611 -0.389 -19.472 1.00 88.44 103 PHE A CA 1
ATOM 756 C C . PHE A 1 103 ? 14.987 -1.634 -18.829 1.00 88.44 103 PHE A C 1
ATOM 758 O O . PHE A 1 103 ? 14.147 -1.521 -17.934 1.00 88.44 103 PHE A O 1
ATOM 765 N N . ILE A 1 104 ? 15.436 -2.828 -19.232 1.00 92.44 104 ILE A N 1
ATOM 766 C CA . ILE A 1 104 ? 14.956 -4.100 -18.673 1.00 92.44 104 ILE A CA 1
ATOM 767 C C . ILE A 1 104 ? 15.265 -4.170 -17.174 1.00 92.44 104 ILE A C 1
ATOM 769 O O . ILE A 1 104 ? 14.387 -4.503 -16.376 1.00 92.44 104 ILE A O 1
ATOM 773 N N . PHE A 1 105 ? 16.485 -3.802 -16.778 1.00 91.69 105 PHE A N 1
ATOM 774 C CA . PHE A 1 105 ? 16.886 -3.761 -15.376 1.00 91.69 105 PHE A CA 1
ATOM 775 C C . PHE A 1 105 ? 15.997 -2.815 -14.557 1.00 91.69 105 PHE A C 1
ATOM 777 O O . PHE A 1 105 ? 15.495 -3.211 -13.506 1.00 91.69 105 PHE A O 1
ATOM 784 N N . GLY A 1 106 ? 15.734 -1.605 -15.060 1.00 90.56 106 GLY A N 1
ATOM 785 C CA . GLY A 1 106 ? 14.850 -0.636 -14.412 1.00 90.56 106 GLY A CA 1
ATOM 786 C C . GLY A 1 106 ? 13.427 -1.167 -14.218 1.00 90.56 106 GLY A C 1
ATOM 787 O O . GLY A 1 106 ? 12.860 -1.022 -13.135 1.00 90.56 106 GLY A O 1
ATOM 788 N N . MET A 1 107 ? 12.871 -1.849 -15.224 1.00 90.31 107 MET A N 1
ATOM 789 C CA . MET A 1 107 ? 11.532 -2.450 -15.152 1.00 90.31 107 MET A CA 1
ATOM 790 C C . MET A 1 107 ? 11.456 -3.588 -14.126 1.00 90.31 107 MET A C 1
ATOM 792 O O . MET A 1 107 ? 10.512 -3.645 -13.331 1.00 90.31 107 MET A O 1
ATOM 796 N N . ILE A 1 108 ? 12.454 -4.478 -14.100 1.00 92.38 108 ILE A N 1
ATOM 797 C CA . ILE A 1 108 ? 12.523 -5.578 -13.125 1.00 92.38 108 ILE A CA 1
ATOM 798 C C . ILE A 1 108 ? 12.683 -5.013 -11.712 1.00 92.38 108 ILE A C 1
ATOM 800 O O . ILE A 1 108 ? 11.925 -5.381 -10.812 1.00 92.38 108 ILE A O 1
ATOM 804 N N . PHE A 1 109 ? 13.622 -4.084 -11.522 1.00 91.25 109 PHE A N 1
ATOM 805 C CA . PHE A 1 109 ? 13.874 -3.447 -10.234 1.00 91.25 109 PHE A CA 1
ATOM 806 C C . PHE A 1 109 ? 12.623 -2.748 -9.697 1.00 91.25 109 PHE A C 1
ATOM 808 O O . PHE A 1 109 ? 12.243 -2.970 -8.548 1.00 91.25 109 PHE A O 1
ATOM 815 N N . PHE A 1 110 ? 11.937 -1.963 -10.533 1.00 88.88 110 PHE A N 1
ATOM 816 C CA . PHE A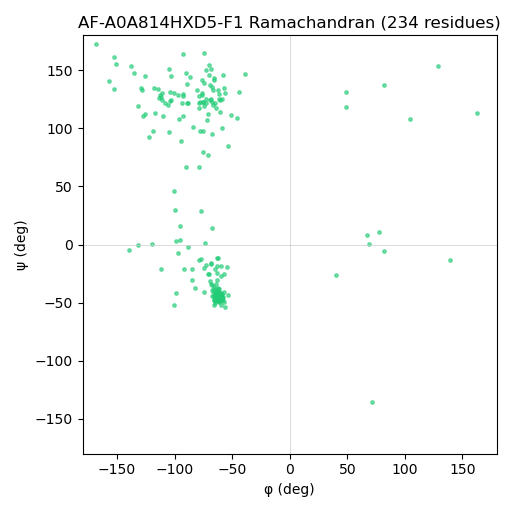 1 110 ? 10.706 -1.277 -10.148 1.00 88.88 110 PHE A CA 1
ATOM 817 C C . PHE A 1 110 ? 9.597 -2.260 -9.765 1.00 88.88 110 PHE A C 1
ATOM 819 O O . PHE A 1 110 ? 8.928 -2.065 -8.751 1.00 88.88 110 PHE A O 1
ATOM 826 N N . THR A 1 111 ? 9.439 -3.349 -10.521 1.00 90.50 111 THR A N 1
ATOM 827 C CA . THR A 1 111 ? 8.437 -4.383 -10.229 1.00 90.50 111 THR A CA 1
ATOM 828 C C . THR A 1 111 ? 8.702 -5.046 -8.876 1.00 90.50 111 THR A C 1
ATOM 830 O O . THR A 1 111 ? 7.807 -5.125 -8.035 1.00 90.50 111 THR A O 1
ATOM 833 N N . VAL A 1 112 ? 9.945 -5.468 -8.618 1.00 90.88 112 VAL A N 1
ATOM 834 C CA . VAL A 1 112 ? 10.334 -6.075 -7.335 1.00 90.88 112 VAL A CA 1
ATOM 835 C C . VAL A 1 112 ? 10.173 -5.076 -6.189 1.00 90.88 112 VAL A C 1
ATOM 837 O O . VAL A 1 112 ? 9.617 -5.421 -5.144 1.00 90.88 112 VAL A O 1
ATOM 840 N N . ALA A 1 113 ? 10.602 -3.827 -6.380 1.00 87.94 113 ALA A N 1
ATOM 841 C CA . ALA A 1 113 ? 10.472 -2.779 -5.376 1.00 87.94 113 ALA A CA 1
ATOM 842 C C . ALA A 1 113 ? 9.000 -2.495 -5.041 1.00 87.94 113 ALA A C 1
ATOM 844 O O . ALA A 1 113 ? 8.650 -2.433 -3.862 1.00 87.94 113 ALA A O 1
ATOM 845 N N . ALA A 1 114 ? 8.125 -2.407 -6.047 1.00 85.38 114 ALA A N 1
ATOM 846 C CA . ALA A 1 114 ? 6.688 -2.239 -5.854 1.00 85.38 114 ALA A CA 1
ATOM 847 C C . ALA A 1 114 ? 6.090 -3.401 -5.044 1.00 85.38 114 ALA A C 1
ATOM 849 O O . ALA A 1 114 ? 5.374 -3.160 -4.070 1.00 85.38 114 ALA A O 1
ATOM 850 N N . CYS A 1 115 ? 6.445 -4.649 -5.369 1.00 87.06 115 CYS A N 1
ATOM 851 C CA . CYS A 1 115 ? 6.018 -5.827 -4.609 1.00 87.06 115 CYS A CA 1
ATOM 852 C C . CYS A 1 115 ? 6.477 -5.765 -3.142 1.00 87.06 115 CYS A C 1
ATOM 854 O O . CYS A 1 115 ? 5.679 -5.963 -2.222 1.00 87.06 115 CYS A O 1
ATOM 856 N N . VAL A 1 116 ? 7.750 -5.439 -2.895 1.00 86.69 116 VAL A N 1
ATOM 857 C CA . VAL A 1 116 ? 8.298 -5.316 -1.534 1.00 86.69 116 VAL A CA 1
ATOM 858 C C . VAL A 1 116 ? 7.598 -4.201 -0.755 1.00 86.69 116 VAL A C 1
ATOM 860 O O . VAL A 1 116 ? 7.267 -4.388 0.420 1.00 86.69 116 VAL A O 1
ATOM 863 N N . ILE A 1 117 ? 7.341 -3.056 -1.391 1.00 84.75 117 ILE A N 1
ATOM 864 C CA . ILE A 1 117 ? 6.622 -1.933 -0.782 1.00 84.75 117 ILE A CA 1
ATOM 865 C C . ILE A 1 117 ? 5.201 -2.361 -0.403 1.00 84.75 117 ILE A C 1
ATOM 867 O O . ILE A 1 117 ? 4.807 -2.157 0.744 1.00 84.75 117 ILE A O 1
ATOM 871 N N . GLN A 1 118 ? 4.463 -3.023 -1.298 1.00 81.31 118 GLN A N 1
ATOM 872 C CA . GLN A 1 118 ? 3.105 -3.503 -1.012 1.00 81.31 118 GLN A CA 1
ATOM 873 C C . GLN A 1 118 ? 3.064 -4.463 0.184 1.00 81.31 118 GLN A C 1
ATOM 875 O O . GLN A 1 118 ? 2.224 -4.313 1.078 1.00 81.31 118 GLN A O 1
ATOM 880 N N . VAL A 1 119 ? 4.004 -5.413 0.256 1.00 83.69 119 VAL A N 1
ATOM 881 C CA . VAL A 1 119 ? 4.105 -6.348 1.388 1.00 83.69 119 VAL A CA 1
ATOM 882 C C . VAL A 1 119 ? 4.427 -5.605 2.684 1.00 83.69 119 VAL A C 1
ATOM 884 O O . VAL A 1 119 ? 3.831 -5.889 3.724 1.00 83.69 119 VAL A O 1
ATOM 887 N N . ARG A 1 120 ? 5.352 -4.639 2.648 1.00 85.06 120 ARG A N 1
ATOM 888 C CA . ARG A 1 120 ? 5.726 -3.848 3.829 1.00 85.06 120 ARG A CA 1
ATOM 889 C C . ARG A 1 120 ? 4.578 -2.981 4.328 1.00 85.06 120 ARG A C 1
ATOM 891 O O . ARG A 1 120 ? 4.329 -2.977 5.531 1.00 85.06 120 ARG A O 1
ATOM 898 N N . VAL A 1 121 ? 3.874 -2.290 3.434 1.00 82.44 121 VAL A N 1
ATOM 899 C CA . VAL A 1 121 ? 2.697 -1.478 3.779 1.00 82.44 121 VAL A CA 1
ATOM 900 C C . VAL A 1 121 ? 1.627 -2.365 4.411 1.00 82.44 121 VAL A C 1
ATOM 902 O O . VAL A 1 121 ? 1.163 -2.062 5.505 1.00 82.44 121 VAL A O 1
ATOM 905 N N . SER A 1 122 ? 1.330 -3.521 3.810 1.00 81.56 122 SER A N 1
ATOM 906 C CA . SER A 1 122 ? 0.352 -4.476 4.352 1.00 81.56 122 SER A CA 1
ATOM 907 C C . SER A 1 122 ? 0.737 -4.981 5.748 1.00 81.56 122 SER A C 1
ATOM 909 O O . SER A 1 122 ? -0.103 -5.042 6.644 1.00 81.56 122 SER A O 1
ATOM 911 N N . LYS A 1 123 ? 2.017 -5.319 5.967 1.00 84.25 123 LYS A N 1
ATOM 912 C CA . LYS A 1 123 ? 2.522 -5.748 7.283 1.00 84.25 123 LYS A CA 1
ATOM 913 C C . LYS A 1 123 ? 2.420 -4.638 8.328 1.00 84.25 123 LYS A C 1
ATOM 915 O O . LYS A 1 123 ? 1.984 -4.908 9.441 1.00 84.25 123 LYS A O 1
ATOM 920 N N . ARG A 1 124 ? 2.794 -3.404 7.976 1.00 84.69 124 ARG A N 1
ATOM 921 C CA . ARG A 1 124 ? 2.709 -2.242 8.877 1.00 84.69 124 ARG A CA 1
ATOM 922 C C . ARG A 1 124 ? 1.269 -1.921 9.252 1.00 84.69 124 ARG A C 1
ATOM 924 O O . ARG A 1 124 ? 0.988 -1.755 10.430 1.00 84.69 124 ARG A O 1
ATOM 931 N N . MET A 1 125 ? 0.369 -1.924 8.272 1.00 84.44 125 MET A N 1
ATOM 932 C CA . MET A 1 125 ? -1.060 -1.702 8.484 1.00 84.44 125 MET A CA 1
ATOM 933 C C . MET A 1 125 ? -1.637 -2.746 9.450 1.00 84.44 125 MET A C 1
ATOM 935 O O . MET A 1 125 ? -2.290 -2.396 10.429 1.00 84.44 125 MET A O 1
ATOM 939 N N . ARG A 1 126 ? -1.321 -4.033 9.233 1.00 86.12 126 ARG A N 1
ATOM 940 C CA . ARG A 1 126 ? -1.720 -5.127 10.135 1.00 86.12 126 ARG A CA 1
ATOM 941 C C . ARG A 1 126 ? -1.140 -4.979 11.536 1.00 86.12 126 ARG A C 1
ATOM 943 O O . ARG A 1 126 ? -1.861 -5.205 12.499 1.00 86.12 126 ARG A O 1
ATOM 950 N N . ALA A 1 127 ? 0.125 -4.587 11.659 1.00 87.50 127 ALA A N 1
ATOM 951 C CA . ALA A 1 127 ? 0.755 -4.363 12.956 1.00 87.50 127 ALA A CA 1
ATOM 952 C C . ALA A 1 127 ? 0.104 -3.196 13.718 1.00 87.50 127 ALA A C 1
ATOM 954 O O . ALA A 1 127 ? -0.179 -3.337 14.903 1.00 87.50 127 ALA A O 1
ATOM 955 N N . ALA A 1 128 ? -0.185 -2.080 13.039 1.00 88.56 128 ALA A N 1
ATOM 956 C CA . ALA A 1 128 ? -0.861 -0.929 13.636 1.00 88.56 128 ALA A CA 1
ATOM 957 C C . ALA A 1 128 ? -2.273 -1.290 14.120 1.00 88.56 128 ALA A C 1
ATOM 959 O O . ALA A 1 128 ? -2.637 -0.990 15.253 1.00 88.56 128 ALA A O 1
ATOM 960 N N . VAL A 1 129 ? -3.041 -2.011 13.299 1.00 89.81 129 VAL A N 1
ATOM 961 C CA . VAL A 1 129 ? -4.381 -2.468 13.687 1.00 89.81 129 VAL A CA 1
ATOM 962 C C . VAL A 1 129 ? -4.338 -3.480 14.826 1.00 89.81 129 VAL A C 1
ATOM 964 O O . VAL A 1 129 ? -5.168 -3.411 15.726 1.00 89.81 129 VAL A O 1
ATOM 967 N N . ALA A 1 130 ? -3.362 -4.384 14.842 1.00 86.88 130 ALA A N 1
ATOM 968 C CA . ALA A 1 130 ? -3.216 -5.330 15.940 1.00 86.88 130 ALA A CA 1
ATOM 969 C C . ALA A 1 130 ? -2.816 -4.640 17.258 1.00 86.88 130 ALA A C 1
ATOM 971 O O . ALA A 1 130 ? -3.293 -5.039 18.319 1.00 86.88 130 ALA A O 1
ATOM 972 N N . ALA A 1 131 ? -2.002 -3.581 17.200 1.00 88.31 131 ALA A N 1
ATOM 973 C CA . ALA A 1 131 ? -1.669 -2.766 18.367 1.00 88.31 131 ALA A CA 1
ATOM 974 C C . ALA A 1 131 ? -2.909 -2.054 18.937 1.00 88.31 131 ALA A C 1
ATOM 976 O O . ALA A 1 131 ? -3.150 -2.117 20.143 1.00 88.31 131 ALA A O 1
ATOM 977 N N . GLU A 1 132 ? -3.737 -1.450 18.078 1.00 89.06 132 GLU A N 1
ATOM 978 C CA . GLU A 1 132 ? -5.021 -0.875 18.503 1.00 89.06 132 GLU A CA 1
ATOM 979 C C . GLU A 1 132 ? -5.954 -1.967 19.050 1.00 89.06 132 GLU A C 1
ATOM 981 O O . GLU A 1 132 ? -6.512 -1.819 20.133 1.00 89.06 132 GLU A O 1
ATOM 986 N N . SER A 1 133 ? -6.050 -3.127 18.392 1.00 88.00 133 SER A N 1
ATOM 987 C CA . SER A 1 133 ? -6.863 -4.246 18.882 1.00 88.00 133 SER A CA 1
ATOM 988 C C . SER A 1 133 ? -6.462 -4.706 20.287 1.00 88.00 133 SER A C 1
ATOM 990 O O . SER A 1 133 ? -7.336 -5.015 21.093 1.00 88.00 133 SER A O 1
ATOM 992 N N . ALA A 1 134 ? -5.163 -4.765 20.590 1.00 86.25 134 ALA A N 1
ATOM 993 C CA . ALA A 1 134 ? -4.668 -5.158 21.909 1.00 86.25 134 ALA A CA 1
ATOM 994 C C . ALA A 1 134 ? -4.988 -4.109 22.988 1.00 86.25 134 ALA A C 1
ATOM 996 O O . ALA A 1 134 ? -5.287 -4.456 24.130 1.00 86.25 134 ALA A O 1
ATOM 997 N N . LYS A 1 135 ? -4.980 -2.819 22.628 1.00 87.50 135 LYS A N 1
ATOM 998 C CA . LYS A 1 135 ? -5.338 -1.716 23.533 1.00 87.50 135 LYS A CA 1
ATOM 999 C C . LYS A 1 135 ? -6.790 -1.808 24.010 1.00 87.50 135 LYS A C 1
ATOM 1001 O O . LYS A 1 135 ? -7.078 -1.479 25.159 1.00 87.50 135 LYS A O 1
ATOM 1006 N N . TYR A 1 136 ? -7.704 -2.239 23.142 1.00 84.75 136 TYR A N 1
ATOM 1007 C CA . TYR A 1 136 ? -9.132 -2.294 23.461 1.00 84.75 136 TYR A CA 1
ATOM 1008 C C . TYR A 1 136 ? -9.633 -3.675 23.923 1.00 84.75 136 TYR A C 1
ATOM 1010 O O . TYR A 1 136 ? -10.767 -3.781 24.393 1.00 84.75 136 TYR A O 1
ATOM 1018 N N . SER A 1 137 ? -8.810 -4.728 23.865 1.00 82.12 137 SER A N 1
ATOM 1019 C CA . SER A 1 137 ? -9.220 -6.080 24.277 1.00 82.12 137 SER A CA 1
ATOM 1020 C C . SER A 1 137 ? -9.362 -6.274 25.788 1.00 82.12 137 SER A C 1
ATOM 1022 O O . SER A 1 137 ? -9.994 -7.237 26.211 1.00 82.12 137 SER A O 1
ATOM 1024 N N . THR A 1 138 ? -8.780 -5.390 26.601 1.00 80.12 138 THR A N 1
ATOM 1025 C CA . THR A 1 138 ? -8.794 -5.468 28.076 1.00 80.12 138 THR A CA 1
ATOM 1026 C C . THR A 1 138 ? -9.858 -4.580 28.728 1.00 80.12 138 THR A C 1
ATOM 1028 O O . THR A 1 138 ? -9.929 -4.503 29.953 1.00 80.12 138 THR A O 1
ATOM 1031 N N . ARG A 1 139 ? -10.684 -3.890 27.933 1.00 82.50 139 ARG A N 1
ATOM 1032 C CA . ARG A 1 139 ? -11.764 -3.033 28.443 1.00 82.50 139 ARG A CA 1
ATOM 1033 C C . ARG A 1 139 ? -12.950 -3.848 28.963 1.00 82.50 139 ARG A C 1
ATOM 1035 O O . ARG A 1 139 ? -13.101 -5.020 28.632 1.00 82.50 139 ARG A O 1
ATOM 1042 N N . SER A 1 140 ? -13.821 -3.182 29.726 1.00 81.75 140 SER A N 1
ATOM 1043 C CA . SER A 1 140 ? -15.092 -3.739 30.215 1.00 81.75 140 SER A CA 1
ATOM 1044 C C . SER A 1 140 ? -15.955 -4.298 29.081 1.00 81.75 140 SER A C 1
ATOM 1046 O O . SER A 1 140 ? -16.467 -5.408 29.191 1.00 81.75 140 SER A O 1
ATOM 1048 N N . THR A 1 141 ? -16.045 -3.563 27.969 1.00 84.50 141 THR A N 1
ATOM 1049 C CA . THR A 1 141 ? -16.580 -4.058 26.698 1.00 84.50 141 THR A CA 1
ATOM 1050 C C . THR A 1 141 ? -15.406 -4.293 25.747 1.00 84.50 141 THR A C 1
ATOM 1052 O O . THR A 1 141 ? -14.920 -3.333 25.140 1.00 84.50 141 THR A O 1
ATOM 1055 N N . PRO A 1 142 ? -14.897 -5.532 25.627 1.00 84.00 142 PRO A N 1
ATOM 1056 C CA . PRO A 1 142 ? -13.753 -5.808 24.771 1.00 84.00 142 PRO A CA 1
ATOM 1057 C C . PRO A 1 142 ? -14.135 -5.580 23.310 1.00 84.00 142 PRO A C 1
ATOM 1059 O O . PRO A 1 142 ? -15.239 -5.929 22.885 1.00 84.00 142 PRO A O 1
ATOM 1062 N N . CYS A 1 143 ? -13.223 -5.016 22.527 1.00 85.69 143 CYS A N 1
ATOM 1063 C CA . CYS A 1 143 ? -13.372 -4.984 21.077 1.00 85.69 143 CYS A CA 1
ATOM 1064 C C . CYS A 1 143 ? -12.068 -5.352 20.376 1.00 85.69 143 CYS A C 1
ATOM 1066 O O . CYS A 1 143 ? -10.971 -5.083 20.871 1.00 85.69 143 CYS A O 1
ATOM 1068 N N . SER A 1 144 ? -12.207 -5.985 19.213 1.00 87.62 144 SER A N 1
ATOM 1069 C CA . SER A 1 144 ? -11.087 -6.413 18.384 1.00 87.62 144 SER A CA 1
ATOM 1070 C C . SER A 1 144 ? -11.118 -5.709 17.041 1.00 87.62 144 SER A C 1
ATOM 1072 O O . SER A 1 144 ? -12.163 -5.639 16.393 1.00 87.62 144 SER A O 1
ATOM 1074 N N . TRP A 1 145 ? -9.959 -5.226 16.612 1.00 88.31 145 TRP A N 1
ATOM 1075 C CA . TRP A 1 145 ? -9.792 -4.547 15.336 1.00 88.31 145 TRP A CA 1
ATOM 1076 C C . TRP A 1 145 ? -9.105 -5.506 14.365 1.00 88.31 145 TRP A C 1
ATOM 1078 O O . TRP A 1 145 ? -8.089 -6.117 14.698 1.00 88.31 145 TRP A O 1
ATOM 1088 N N . ARG A 1 146 ? -9.640 -5.642 13.152 1.00 87.50 146 ARG A N 1
ATOM 1089 C CA . ARG A 1 146 ? -9.047 -6.469 12.092 1.00 87.50 146 ARG A CA 1
ATOM 1090 C C . ARG A 1 146 ? -9.105 -5.765 10.746 1.00 87.50 146 ARG A C 1
ATOM 1092 O O . ARG A 1 146 ? -9.984 -4.948 10.498 1.00 87.50 146 ARG A O 1
ATOM 1099 N N . ILE A 1 147 ? -8.169 -6.110 9.869 1.00 87.06 147 ILE A N 1
ATOM 1100 C CA . ILE A 1 147 ? -8.187 -5.674 8.471 1.00 87.06 147 ILE A CA 1
ATOM 1101 C C . ILE A 1 147 ? -8.629 -6.847 7.620 1.00 87.06 147 ILE A C 1
ATOM 1103 O O . ILE A 1 147 ? -7.978 -7.892 7.623 1.00 87.06 147 ILE A O 1
ATOM 1107 N N . ASP A 1 148 ? -9.690 -6.634 6.860 1.00 84.75 148 ASP A N 1
ATOM 1108 C CA . ASP A 1 148 ? -10.097 -7.503 5.774 1.00 84.75 148 ASP A CA 1
ATOM 1109 C C . ASP A 1 148 ? -9.751 -6.854 4.433 1.00 84.75 148 ASP A C 1
ATOM 1111 O O . ASP A 1 148 ? -9.635 -5.634 4.301 1.00 84.75 148 ASP A O 1
ATOM 1115 N N . THR A 1 149 ? -9.497 -7.683 3.434 1.00 80.31 149 THR A N 1
ATOM 1116 C CA . THR A 1 149 ? -9.060 -7.249 2.113 1.00 80.31 149 THR A CA 1
ATOM 1117 C C . THR A 1 149 ? -9.976 -7.872 1.080 1.00 80.31 149 THR A C 1
ATOM 1119 O O . THR A 1 149 ? -9.923 -9.076 0.844 1.00 80.31 149 THR A O 1
ATOM 1122 N N . THR A 1 150 ? -10.798 -7.054 0.430 1.00 78.38 150 THR A N 1
ATOM 1123 C CA . THR A 1 150 ? -11.650 -7.516 -0.664 1.00 78.38 150 THR A CA 1
ATOM 1124 C C . THR A 1 150 ? -11.012 -7.138 -1.994 1.00 78.38 150 THR A C 1
ATOM 1126 O O . THR A 1 150 ? -10.591 -6.003 -2.218 1.00 78.38 150 THR A O 1
ATOM 1129 N N . VAL A 1 151 ? -10.903 -8.106 -2.902 1.00 72.38 151 VAL A N 1
ATOM 1130 C CA . VAL A 1 151 ? -10.468 -7.842 -4.276 1.00 72.38 151 VAL A CA 1
ATOM 1131 C C . VAL A 1 151 ? -11.719 -7.699 -5.125 1.00 72.38 151 VAL A C 1
ATOM 1133 O O . VAL A 1 151 ? -12.428 -8.665 -5.388 1.00 72.38 151 VAL A O 1
ATOM 1136 N N . THR A 1 152 ? -12.000 -6.471 -5.543 1.00 69.75 152 THR A N 1
ATOM 1137 C CA . THR A 1 152 ? -13.106 -6.173 -6.453 1.00 69.75 152 THR A CA 1
ATOM 1138 C C . THR A 1 152 ? -12.575 -6.088 -7.874 1.00 69.75 152 THR A C 1
ATOM 1140 O O . THR A 1 152 ? -11.595 -5.399 -8.147 1.00 69.75 152 THR A O 1
ATOM 1143 N N . VAL A 1 153 ? -13.198 -6.807 -8.803 1.00 68.75 153 VAL A N 1
ATOM 1144 C CA . VAL A 1 153 ? -12.883 -6.677 -10.227 1.00 68.75 153 VAL A CA 1
ATOM 1145 C C . VAL A 1 153 ? -13.838 -5.645 -10.806 1.00 68.75 153 VAL A C 1
ATOM 1147 O O . VAL A 1 153 ? -15.039 -5.889 -10.890 1.00 68.75 153 VAL A O 1
ATOM 1150 N N . VAL A 1 154 ? -13.309 -4.479 -11.172 1.00 65.06 154 VAL A N 1
ATOM 1151 C CA . VAL A 1 154 ? -14.096 -3.382 -11.745 1.00 65.06 154 VAL A CA 1
ATOM 1152 C C . VAL A 1 154 ? -13.848 -3.338 -13.252 1.00 65.06 154 VAL A C 1
ATOM 1154 O O . VAL A 1 154 ? -12.701 -3.246 -13.694 1.00 65.06 154 VAL A O 1
ATOM 1157 N N . GLY A 1 155 ? -14.924 -3.418 -14.039 1.00 56.06 155 GLY A N 1
ATOM 1158 C CA . GLY A 1 155 ? -14.902 -3.315 -15.503 1.00 56.06 155 GLY A CA 1
ATOM 1159 C C . GLY A 1 155 ? -15.628 -4.460 -16.219 1.00 56.06 155 GLY A C 1
ATOM 1160 O O . GLY A 1 155 ? -15.723 -5.574 -15.707 1.00 56.06 155 GLY A O 1
ATOM 1161 N N . TYR A 1 156 ? -16.119 -4.183 -17.430 1.00 54.09 156 TYR A N 1
ATOM 1162 C CA . TYR A 1 156 ? -16.730 -5.167 -18.330 1.00 54.09 156 TYR A CA 1
ATOM 1163 C C . TYR A 1 156 ? -15.753 -5.551 -19.458 1.00 54.09 156 TYR A C 1
ATOM 1165 O O . TYR A 1 156 ? -14.979 -4.723 -19.941 1.00 54.09 156 TYR A O 1
ATOM 1173 N N . GLY A 1 157 ? -15.779 -6.815 -19.893 1.00 66.50 157 GLY A N 1
ATOM 1174 C CA . GLY A 1 157 ? -14.975 -7.294 -21.028 1.00 66.50 157 GLY A CA 1
ATOM 1175 C C . GLY A 1 157 ? -13.467 -7.404 -20.748 1.00 66.50 157 GLY A C 1
ATOM 1176 O O . GLY A 1 157 ? -13.068 -7.945 -19.718 1.00 66.50 157 GLY A O 1
ATOM 1177 N N . ARG A 1 158 ? -12.630 -6.928 -21.686 1.00 58.62 158 ARG A N 1
ATOM 1178 C CA . ARG A 1 158 ? -11.150 -7.027 -21.645 1.00 58.62 158 ARG A CA 1
ATOM 1179 C C . ARG A 1 158 ? -10.466 -6.025 -20.700 1.00 58.62 158 ARG A C 1
ATOM 1181 O O . ARG A 1 158 ? -9.301 -6.210 -20.378 1.00 58.62 158 ARG A O 1
ATOM 1188 N N . ASN A 1 159 ? -11.181 -5.012 -20.206 1.00 56.38 159 ASN A N 1
ATOM 1189 C CA . ASN A 1 159 ? -10.635 -3.961 -19.334 1.00 56.38 159 ASN A CA 1
ATOM 1190 C C . ASN A 1 159 ? -10.960 -4.207 -17.854 1.00 56.38 159 ASN A C 1
ATOM 1192 O O . ASN A 1 159 ? -11.406 -3.307 -17.142 1.00 56.38 159 ASN A O 1
ATOM 1196 N N . ARG A 1 160 ? -10.768 -5.442 -17.382 1.00 66.44 160 ARG A N 1
ATOM 1197 C CA . ARG A 1 160 ? -10.931 -5.779 -15.963 1.00 66.44 160 ARG A CA 1
ATOM 1198 C C . ARG A 1 160 ? -9.739 -5.244 -15.181 1.00 66.44 160 ARG A C 1
ATOM 1200 O O . ARG A 1 160 ? -8.609 -5.661 -15.416 1.00 66.44 160 ARG A O 1
ATOM 1207 N N . ARG A 1 161 ? -9.989 -4.347 -14.229 1.00 62.91 161 ARG A N 1
ATOM 1208 C CA . ARG A 1 161 ? -8.978 -3.909 -13.262 1.00 62.91 161 ARG A CA 1
ATOM 1209 C C . ARG A 1 161 ? -9.293 -4.540 -11.914 1.00 62.91 161 ARG A C 1
ATOM 1211 O O . ARG A 1 161 ? -10.374 -4.331 -11.365 1.00 62.91 161 ARG A O 1
ATOM 1218 N N . ALA A 1 162 ? -8.355 -5.331 -11.400 1.00 68.62 162 ALA A N 1
ATOM 1219 C CA . ALA A 1 162 ? -8.424 -5.815 -10.031 1.00 68.62 162 ALA A CA 1
ATOM 1220 C C . ALA A 1 162 ? -8.107 -4.649 -9.094 1.00 68.62 162 ALA A C 1
ATOM 1222 O O . ALA A 1 162 ? -7.087 -3.973 -9.237 1.00 68.62 162 ALA A O 1
ATOM 1223 N N . ARG A 1 163 ? -9.012 -4.398 -8.158 1.00 68.94 163 ARG A N 1
ATOM 1224 C CA . ARG A 1 163 ? -8.913 -3.321 -7.195 1.00 68.94 163 ARG A CA 1
ATOM 1225 C C . ARG A 1 163 ? -9.055 -3.885 -5.796 1.00 68.94 163 ARG A C 1
ATOM 1227 O O . ARG A 1 163 ? -10.123 -4.350 -5.400 1.00 68.94 163 ARG A O 1
ATOM 1234 N N . THR A 1 164 ? -7.961 -3.814 -5.058 1.00 73.75 164 THR A N 1
ATOM 1235 C CA . THR A 1 164 ? -7.905 -4.206 -3.655 1.00 73.75 164 THR A CA 1
ATOM 1236 C C . THR A 1 164 ? -8.498 -3.096 -2.794 1.00 73.75 164 THR A C 1
ATOM 1238 O O . THR A 1 164 ? -8.038 -1.955 -2.851 1.00 73.75 164 THR A O 1
ATOM 1241 N N . ILE A 1 165 ? -9.527 -3.421 -2.018 1.00 78.56 165 ILE A N 1
ATOM 1242 C CA . ILE A 1 165 ? -10.159 -2.537 -1.042 1.00 78.56 165 ILE A CA 1
ATOM 1243 C C . ILE A 1 165 ? -9.852 -3.094 0.346 1.00 78.56 165 ILE A C 1
ATOM 1245 O O . ILE A 1 165 ? -10.082 -4.271 0.625 1.00 78.56 165 ILE A O 1
ATOM 124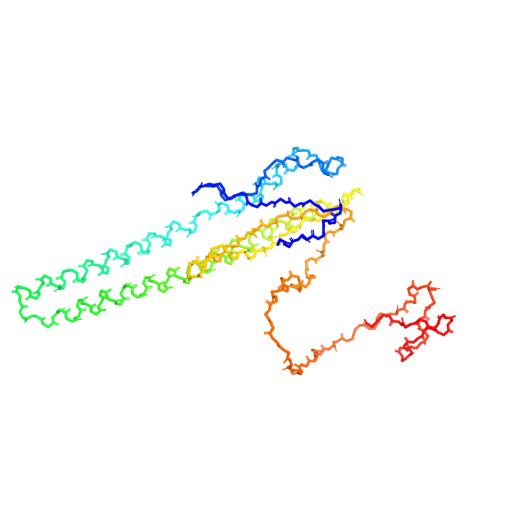9 N N . TYR A 1 166 ? -9.313 -2.242 1.212 1.00 83.44 166 TYR A N 1
ATOM 1250 C CA . TYR A 1 166 ? -9.084 -2.576 2.611 1.00 83.44 166 TYR A CA 1
ATOM 1251 C C . TYR A 1 166 ? -10.293 -2.147 3.436 1.00 83.44 166 TYR A C 1
ATOM 1253 O O . TYR A 1 166 ? -10.741 -0.999 3.349 1.00 83.44 166 TYR A O 1
ATOM 1261 N N . HIS A 1 167 ? -10.796 -3.068 4.247 1.00 85.00 167 HIS A N 1
ATOM 1262 C CA . HIS A 1 167 ? -11.854 -2.828 5.213 1.00 85.00 167 HIS A CA 1
ATOM 1263 C C . HIS A 1 167 ? -11.280 -2.990 6.611 1.00 85.00 167 HIS A C 1
ATOM 1265 O O . HIS A 1 167 ? -10.698 -4.020 6.941 1.00 85.00 167 HIS A O 1
ATOM 1271 N N . LEU A 1 168 ? -11.452 -1.973 7.436 1.00 88.06 168 LEU A N 1
ATOM 1272 C CA . LEU A 1 168 ? -11.219 -2.065 8.861 1.00 88.06 168 LEU A CA 1
ATOM 1273 C C . LEU A 1 168 ? -12.518 -2.534 9.514 1.00 88.06 168 LEU A C 1
ATOM 1275 O O . LEU A 1 168 ? -13.560 -1.905 9.339 1.00 88.06 168 LEU A O 1
ATOM 1279 N N . ILE A 1 169 ? -12.458 -3.652 10.226 1.00 88.69 169 ILE A N 1
ATOM 1280 C CA . ILE A 1 169 ? -13.599 -4.230 10.929 1.00 88.69 169 ILE A CA 1
ATOM 1281 C C . ILE A 1 169 ? -13.338 -4.125 12.424 1.00 88.69 169 ILE A C 1
ATOM 1283 O O . ILE A 1 169 ? -12.284 -4.550 12.904 1.00 88.69 169 ILE A O 1
ATOM 1287 N N . ILE A 1 170 ? -14.304 -3.575 13.149 1.00 89.00 170 ILE A N 1
ATOM 1288 C CA . ILE A 1 170 ? -14.291 -3.497 14.609 1.00 89.00 170 ILE A CA 1
ATOM 1289 C C . ILE A 1 170 ? -15.370 -4.445 15.113 1.00 89.00 170 ILE A C 1
ATOM 1291 O O . ILE A 1 170 ? -16.554 -4.184 14.910 1.00 89.00 170 ILE A O 1
ATOM 1295 N N . ASP A 1 171 ? -14.968 -5.551 15.738 1.00 87.81 171 ASP A N 1
ATOM 1296 C CA . ASP A 1 171 ? -15.895 -6.498 16.357 1.00 87.81 171 ASP A CA 1
ATOM 1297 C C . ASP A 1 171 ? -16.063 -6.158 17.847 1.00 87.81 171 ASP A C 1
ATOM 1299 O O . ASP A 1 171 ? -15.095 -6.132 18.611 1.00 87.81 171 ASP A O 1
ATOM 1303 N N . ILE A 1 172 ? -17.301 -5.904 18.261 1.00 86.12 172 ILE A N 1
ATOM 1304 C CA . ILE A 1 172 ? -17.692 -5.541 19.626 1.00 86.12 172 ILE A CA 1
ATOM 1305 C C . ILE A 1 172 ? -17.990 -6.817 20.423 1.00 86.12 172 ILE A C 1
ATOM 1307 O O . ILE A 1 172 ? -18.624 -7.749 19.925 1.00 86.12 172 ILE A O 1
ATOM 1311 N N . GLY A 1 173 ? -17.535 -6.871 21.675 1.00 78.12 173 GLY A N 1
ATOM 1312 C CA . GLY A 1 173 ? -17.720 -8.021 22.563 1.00 78.12 173 GLY A CA 1
ATOM 1313 C C . GLY A 1 173 ? -16.769 -9.186 22.277 1.00 78.12 173 GLY A C 1
ATOM 1314 O O . GLY A 1 173 ? -16.955 -10.273 22.820 1.00 78.12 173 GLY A O 1
ATOM 1315 N N . ARG A 1 174 ? -15.749 -8.985 21.432 1.00 70.75 174 ARG A N 1
ATOM 1316 C CA . ARG A 1 174 ? -14.703 -9.975 21.150 1.00 70.75 174 ARG A CA 1
ATOM 1317 C C . ARG A 1 174 ? -13.356 -9.481 21.652 1.00 70.75 174 ARG A C 1
ATOM 1319 O O . ARG A 1 174 ? -12.965 -8.342 21.410 1.00 70.75 174 ARG A O 1
ATOM 1326 N N . GLN A 1 175 ? -12.639 -10.361 22.342 1.00 65.38 175 GLN A N 1
ATOM 1327 C CA . GLN A 1 175 ? -11.241 -10.128 22.682 1.00 65.38 175 GLN A CA 1
ATOM 1328 C C . GLN A 1 175 ? -10.372 -10.282 21.429 1.00 65.38 175 GLN A C 1
ATOM 1330 O O . GLN A 1 175 ? -10.705 -11.045 20.518 1.00 65.38 175 GLN A O 1
ATOM 1335 N N . ALA A 1 176 ? -9.255 -9.554 21.386 1.00 59.47 176 ALA A N 1
ATOM 1336 C CA . ALA A 1 176 ? -8.265 -9.711 20.332 1.00 59.47 176 ALA A CA 1
ATOM 1337 C C . ALA A 1 176 ? -7.795 -11.171 20.287 1.00 59.47 176 ALA A C 1
ATOM 1339 O O . ALA A 1 176 ? -7.426 -11.738 21.317 1.00 59.47 176 ALA A O 1
ATOM 1340 N N . ALA A 1 177 ? -7.798 -11.784 19.102 1.00 56.53 177 ALA A N 1
ATOM 1341 C CA . ALA A 1 177 ? -7.176 -13.090 18.945 1.00 56.53 177 ALA A CA 1
ATOM 1342 C C . ALA A 1 177 ? -5.675 -12.950 19.267 1.00 56.53 177 ALA A C 1
ATOM 1344 O O . ALA A 1 177 ? -5.033 -12.044 18.722 1.00 56.53 177 ALA A O 1
ATOM 1345 N N . PRO A 1 178 ? -5.099 -13.802 20.136 1.00 46.81 178 PRO A N 1
ATOM 1346 C CA . PRO A 1 178 ? -3.667 -13.774 20.390 1.00 46.81 178 PRO A CA 1
ATOM 1347 C C . PRO A 1 178 ? -2.921 -13.964 19.065 1.00 46.81 178 PRO A C 1
ATOM 1349 O O . PRO A 1 178 ? -3.303 -14.797 18.235 1.00 46.81 178 PRO A O 1
ATOM 1352 N N . PHE A 1 179 ? -1.887 -13.144 18.849 1.00 45.28 179 PHE A N 1
ATOM 1353 C CA . PHE A 1 179 ? -1.017 -13.203 17.674 1.00 45.28 179 PHE A CA 1
ATOM 1354 C C . PHE A 1 179 ? -0.615 -14.663 17.401 1.00 45.28 179 PHE A C 1
ATOM 1356 O O . PHE A 1 179 ? 0.145 -15.248 18.166 1.00 45.28 179 PHE A O 1
ATOM 1363 N N . GLY A 1 180 ? -1.153 -15.259 16.330 1.00 41.22 180 GLY A N 1
ATOM 1364 C CA . GLY A 1 180 ? -0.906 -16.665 15.976 1.00 41.22 180 GLY A CA 1
ATOM 1365 C C . GLY A 1 180 ? -2.125 -17.449 15.479 1.00 41.22 180 GLY A C 1
ATOM 1366 O O . GLY A 1 180 ? -1.960 -18.510 14.883 1.00 41.22 180 GLY A O 1
ATOM 1367 N N . GLY A 1 181 ? -3.345 -16.931 15.645 1.00 35.53 181 GLY A N 1
ATOM 1368 C CA . GLY A 1 181 ? -4.573 -17.570 15.156 1.00 35.53 181 GLY A CA 1
ATOM 1369 C C . GLY A 1 181 ? -4.789 -17.455 13.641 1.00 35.53 181 GLY A C 1
ATOM 1370 O O . GLY A 1 181 ? -5.568 -16.623 13.200 1.00 35.53 181 GLY A O 1
ATOM 1371 N N . ASN A 1 182 ? -4.093 -18.304 12.882 1.00 33.47 182 ASN A N 1
ATOM 1372 C CA . ASN A 1 182 ? -4.365 -18.804 11.525 1.00 33.47 182 ASN A CA 1
ATOM 1373 C C . ASN A 1 182 ? -4.738 -17.790 10.397 1.00 33.47 182 ASN A C 1
ATOM 1375 O O . ASN A 1 182 ? -5.824 -17.212 10.410 1.00 33.47 182 ASN A O 1
ATOM 1379 N N . PRO A 1 183 ? -3.947 -17.667 9.306 1.00 41.69 183 PRO A N 1
ATOM 1380 C CA . PRO A 1 183 ? -4.308 -16.896 8.100 1.00 41.69 183 PRO A CA 1
ATOM 1381 C C . PRO A 1 183 ? -5.484 -17.481 7.279 1.00 41.69 183 PRO A C 1
ATOM 1383 O O . PRO A 1 183 ? -5.710 -17.064 6.146 1.00 41.69 183 PRO A O 1
ATOM 1386 N N . ALA A 1 184 ? -6.257 -18.420 7.832 1.00 40.09 184 ALA A N 1
ATOM 1387 C CA . ALA A 1 184 ? -7.303 -19.179 7.141 1.00 40.09 184 ALA A CA 1
ATOM 1388 C C . ALA A 1 184 ? -8.599 -18.394 6.838 1.00 40.09 184 ALA A C 1
ATOM 1390 O O . ALA A 1 184 ? -9.515 -18.946 6.240 1.00 40.09 184 ALA A O 1
ATOM 1391 N N . TYR A 1 185 ? -8.672 -17.106 7.190 1.00 38.81 185 TYR A N 1
ATOM 1392 C CA . TYR A 1 185 ? -9.678 -16.177 6.653 1.00 38.81 185 TYR A CA 1
ATOM 1393 C C . TYR A 1 185 ? -9.097 -15.295 5.531 1.00 38.81 185 TYR A C 1
ATOM 1395 O O . TYR A 1 185 ? -9.530 -14.166 5.322 1.00 38.81 185 TYR A O 1
ATOM 1403 N N . GLN A 1 186 ? -8.105 -15.788 4.780 1.00 36.00 186 GLN A N 1
ATOM 1404 C CA . GLN A 1 186 ? -7.940 -15.347 3.396 1.00 36.00 186 GLN A CA 1
ATOM 1405 C C . GLN A 1 186 ? -9.140 -15.862 2.608 1.00 36.00 186 GLN A C 1
ATOM 1407 O O . GLN A 1 186 ? -9.431 -17.054 2.625 1.00 36.00 186 GLN A O 1
ATOM 1412 N N . GLY A 1 187 ? -9.868 -14.940 1.982 1.00 35.19 187 GLY A N 1
ATOM 1413 C CA . GLY A 1 187 ? -11.139 -15.206 1.333 1.00 35.19 187 GLY A CA 1
ATOM 1414 C C . GLY A 1 187 ? -11.143 -16.480 0.494 1.00 35.19 187 GLY A C 1
ATOM 1415 O O . GLY A 1 187 ? -10.284 -16.678 -0.368 1.00 35.19 187 GLY A O 1
ATOM 1416 N N . ASN A 1 188 ? -12.184 -17.286 0.712 1.00 31.83 188 ASN A N 1
ATOM 1417 C CA . ASN A 1 188 ? -12.719 -18.212 -0.275 1.00 31.83 188 ASN A CA 1
ATOM 1418 C C . ASN A 1 188 ? -13.027 -17.422 -1.553 1.00 31.83 188 ASN A C 1
ATOM 1420 O O . ASN A 1 188 ? -14.142 -16.957 -1.786 1.00 31.83 188 ASN A O 1
ATOM 1424 N N . SER A 1 189 ? -11.998 -17.245 -2.373 1.00 33.06 189 SER A N 1
ATOM 1425 C CA . SER A 1 189 ? -12.129 -16.888 -3.769 1.00 33.06 189 SER A CA 1
ATOM 1426 C C . SER A 1 189 ? -12.570 -18.164 -4.462 1.00 33.06 189 SER A C 1
ATOM 1428 O O . SER A 1 189 ? -11.771 -19.057 -4.727 1.00 33.06 189 SER A O 1
ATOM 1430 N N . TYR A 1 190 ? -13.878 -18.272 -4.677 1.00 33.47 190 TYR A N 1
ATOM 1431 C CA . TYR A 1 190 ? -14.459 -19.273 -5.552 1.00 33.47 190 TYR A CA 1
ATOM 1432 C C . TYR A 1 190 ? -13.748 -19.234 -6.911 1.00 33.47 190 TYR A C 1
ATOM 1434 O O . TYR A 1 190 ? -13.906 -18.294 -7.687 1.00 33.47 190 TYR A O 1
ATOM 1442 N N . SER A 1 191 ? -13.004 -20.291 -7.207 1.00 36.59 191 SER A N 1
ATOM 1443 C CA . SER A 1 191 ? -12.792 -20.781 -8.565 1.00 36.59 191 SER A CA 1
ATOM 1444 C C . SER A 1 191 ? -13.038 -22.289 -8.509 1.00 36.59 191 SER A C 1
ATOM 1446 O O . SER A 1 191 ? -12.426 -22.972 -7.693 1.00 36.59 191 SER A O 1
ATOM 1448 N N . GLY A 1 192 ? -14.021 -22.790 -9.271 1.00 30.62 192 GLY A N 1
ATOM 1449 C CA . GLY A 1 192 ? -14.277 -24.234 -9.410 1.00 30.62 192 GLY A CA 1
ATOM 1450 C C . GLY A 1 192 ? -13.017 -24.931 -9.938 1.00 30.62 192 GLY A C 1
ATOM 1451 O O . GLY A 1 192 ? -12.264 -24.329 -10.691 1.00 30.62 192 GLY A O 1
ATOM 1452 N N . THR A 1 193 ? -12.666 -26.165 -9.580 1.00 30.75 193 THR A N 1
ATOM 1453 C CA . THR A 1 193 ? -13.423 -27.435 -9.552 1.00 30.75 193 THR A CA 1
ATOM 1454 C C . THR A 1 193 ? -12.598 -28.491 -8.763 1.00 30.75 193 THR A C 1
ATOM 1456 O O . THR A 1 193 ? -11.476 -28.174 -8.369 1.00 30.75 193 THR A O 1
ATOM 1459 N N . PRO A 1 194 ? -13.124 -29.701 -8.452 1.00 53.34 194 PRO A N 1
ATOM 1460 C CA . PRO A 1 194 ? -12.659 -30.516 -7.323 1.00 53.34 194 PRO A CA 1
ATOM 1461 C C . PRO A 1 194 ? -11.570 -31.554 -7.659 1.00 53.34 194 PRO A C 1
ATOM 1463 O O . PRO A 1 194 ? -11.459 -32.003 -8.796 1.00 53.34 194 PRO A O 1
ATOM 1466 N N . ASN A 1 195 ? -10.924 -32.029 -6.581 1.00 30.20 195 ASN A N 1
ATOM 1467 C CA . ASN A 1 195 ? -10.276 -33.340 -6.385 1.00 30.20 195 ASN A CA 1
ATOM 1468 C C . ASN A 1 195 ? -8.729 -33.393 -6.446 1.00 30.20 195 ASN A C 1
ATOM 1470 O O . ASN A 1 195 ? -8.144 -33.309 -7.518 1.00 30.20 195 ASN A O 1
ATOM 1474 N N . MET A 1 196 ? -8.082 -33.586 -5.284 1.00 29.89 196 MET A N 1
ATOM 1475 C CA . MET A 1 196 ? -7.297 -34.786 -4.901 1.00 29.89 196 MET A CA 1
ATOM 1476 C C . MET A 1 196 ? -6.354 -34.496 -3.705 1.00 29.89 196 MET A C 1
ATOM 1478 O O . MET A 1 196 ? -5.413 -33.724 -3.806 1.00 29.89 196 MET A O 1
ATOM 1482 N N . GLN A 1 197 ? -6.661 -35.138 -2.571 1.00 29.52 197 GLN A N 1
ATOM 1483 C CA . GLN A 1 197 ? -5.788 -35.998 -1.746 1.00 29.52 197 GLN A CA 1
ATOM 1484 C C . GLN A 1 197 ? -4.355 -35.589 -1.285 1.00 29.52 197 GLN A C 1
ATOM 1486 O O . GLN A 1 197 ? -3.467 -35.341 -2.090 1.00 29.52 197 GLN A O 1
ATOM 1491 N N . TYR A 1 198 ? -4.148 -35.782 0.040 1.00 29.70 198 TYR A N 1
ATOM 1492 C CA . TYR A 1 198 ? -2.918 -35.856 0.880 1.00 29.70 198 TYR A CA 1
ATOM 1493 C C . TYR A 1 198 ? -2.269 -34.529 1.343 1.00 29.70 198 TYR A C 1
ATOM 1495 O O . TYR A 1 198 ? -2.149 -33.595 0.568 1.00 29.70 198 TYR A O 1
ATOM 1503 N N . ALA A 1 199 ? -1.814 -34.340 2.595 1.00 27.78 199 ALA A N 1
ATOM 1504 C CA . ALA A 1 199 ? -1.609 -35.207 3.770 1.00 27.78 199 ALA A CA 1
ATOM 1505 C C . ALA A 1 199 ? -1.764 -34.385 5.083 1.00 27.78 199 ALA A C 1
ATOM 1507 O O . ALA A 1 199 ? -1.547 -33.171 5.054 1.00 27.78 199 ALA A O 1
ATOM 1508 N N . PRO A 1 200 ? -2.110 -34.992 6.239 1.00 36.62 200 PRO A N 1
ATOM 1509 C CA . PRO A 1 200 ? -2.142 -34.275 7.516 1.00 36.62 200 PRO A CA 1
ATOM 1510 C C . PRO A 1 200 ? -0.717 -34.000 8.053 1.00 36.62 200 PRO A C 1
ATOM 1512 O O . PRO A 1 200 ? 0.140 -34.882 7.964 1.00 36.62 200 PRO A O 1
ATOM 1515 N N . PRO A 1 201 ? -0.441 -32.808 8.620 1.00 35.44 201 PRO A N 1
ATOM 1516 C CA . PRO A 1 201 ? 0.840 -32.508 9.262 1.00 35.44 201 PRO A CA 1
ATOM 1517 C C . PRO A 1 201 ? 1.014 -33.292 10.579 1.00 35.44 201 PRO A C 1
ATOM 1519 O O . PRO A 1 201 ? 0.020 -33.660 11.209 1.00 35.44 201 PRO A O 1
ATOM 1522 N N . PRO A 1 202 ? 2.262 -33.546 11.022 1.00 37.22 202 PRO A N 1
ATOM 1523 C CA . PRO A 1 202 ? 2.530 -34.341 12.211 1.00 37.22 202 PRO A CA 1
ATOM 1524 C C . PRO A 1 202 ? 2.1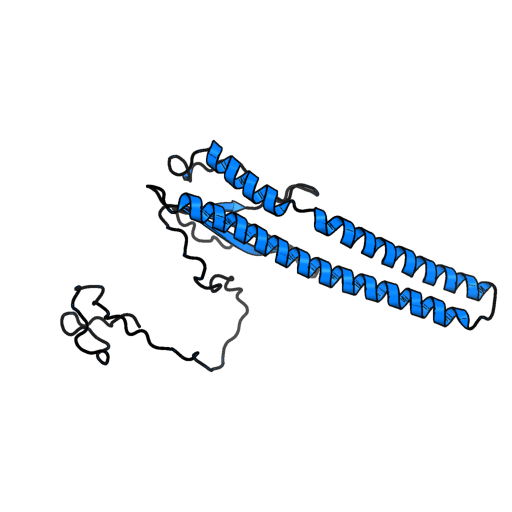65 -33.557 13.477 1.00 37.22 202 PRO A C 1
ATOM 1526 O O . PRO A 1 202 ? 2.677 -32.472 13.742 1.00 37.22 202 PRO A O 1
ATOM 1529 N N . TYR A 1 203 ? 1.269 -34.140 14.262 1.00 35.03 203 TYR A N 1
ATOM 1530 C CA . TYR A 1 203 ? 0.886 -33.715 15.605 1.00 35.03 203 TYR A CA 1
ATOM 1531 C C . TYR A 1 203 ? 1.993 -34.104 16.594 1.00 35.03 203 TYR A C 1
ATOM 1533 O O . TYR A 1 203 ? 2.295 -35.288 16.741 1.00 35.03 203 TYR A O 1
ATOM 1541 N N . SER A 1 204 ? 2.554 -33.138 17.325 1.00 35.81 204 SER A N 1
ATOM 1542 C CA . SER A 1 204 ? 3.104 -33.405 18.655 1.00 35.81 204 SER A CA 1
ATOM 1543 C C . SER A 1 204 ? 1.983 -33.215 19.676 1.00 35.81 204 SER A C 1
ATOM 1545 O O . SER A 1 204 ? 1.310 -32.187 19.737 1.00 35.81 204 SER A O 1
ATOM 1547 N N . ALA A 1 205 ? 1.725 -34.285 20.419 1.00 40.06 205 ALA A N 1
ATOM 1548 C CA . ALA A 1 205 ? 0.630 -34.409 21.358 1.00 40.06 205 ALA A CA 1
ATOM 1549 C C . ALA A 1 205 ? 0.804 -33.4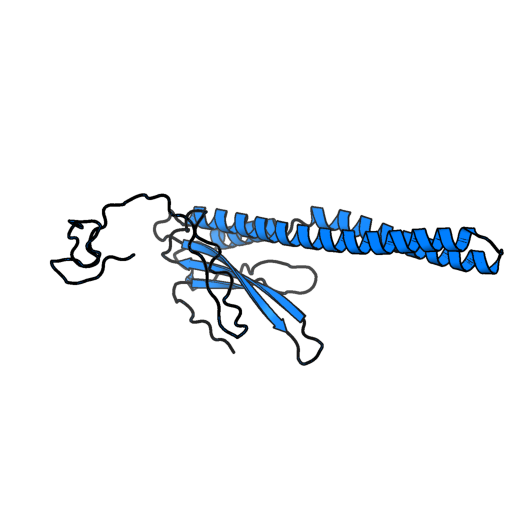85 22.573 1.00 40.06 205 ALA A C 1
ATOM 1551 O O . ALA A 1 205 ? 1.774 -33.598 23.318 1.00 40.06 205 ALA A O 1
ATOM 1552 N N . GLN A 1 206 ? -0.204 -32.659 22.838 1.00 34.59 206 GLN A N 1
ATOM 1553 C CA . GLN A 1 206 ? -0.565 -32.272 24.198 1.00 34.59 206 GLN A CA 1
ATOM 1554 C C . GLN A 1 206 ? -1.992 -32.759 24.432 1.00 34.59 206 GLN A C 1
ATOM 1556 O O . GLN A 1 206 ? -2.963 -32.148 23.996 1.00 34.59 206 GLN A O 1
ATOM 1561 N N . ALA A 1 207 ? -2.102 -33.922 25.074 1.00 40.53 207 ALA A N 1
ATOM 1562 C CA . ALA A 1 207 ? -3.365 -34.460 25.546 1.00 40.53 207 ALA A CA 1
ATOM 1563 C C . ALA A 1 207 ? -3.880 -33.563 26.679 1.00 40.53 207 ALA A C 1
ATOM 1565 O O . ALA A 1 207 ? -3.486 -33.711 27.833 1.00 40.53 207 ALA A O 1
ATOM 1566 N N . SER A 1 208 ? -4.742 -32.607 26.347 1.00 44.75 208 SER A N 1
ATOM 1567 C CA . SER A 1 208 ? -5.546 -31.905 27.338 1.00 44.75 208 SER A CA 1
ATOM 1568 C C . SER A 1 208 ? -6.726 -32.797 27.728 1.00 44.75 208 SER A C 1
ATOM 1570 O O . SER A 1 208 ? -7.444 -33.338 26.883 1.00 44.75 208 SER A O 1
ATOM 1572 N N . ALA A 1 209 ? -6.899 -32.998 29.033 1.00 51.97 209 ALA A N 1
ATOM 1573 C CA . ALA A 1 209 ? -8.038 -33.698 29.608 1.00 51.97 209 ALA A CA 1
ATOM 1574 C C . ALA A 1 209 ? -9.335 -32.971 29.207 1.00 51.97 209 ALA A C 1
ATOM 1576 O O . ALA A 1 209 ? -9.677 -31.925 29.752 1.00 51.97 209 ALA A O 1
ATOM 1577 N N . GLY A 1 210 ? -10.025 -33.493 28.192 1.00 60.53 210 GLY A N 1
ATOM 1578 C CA . GLY A 1 210 ? -11.261 -32.909 27.686 1.00 60.53 210 GLY A CA 1
ATOM 1579 C C . GLY A 1 210 ? -12.438 -33.211 28.610 1.00 60.53 210 GLY A C 1
ATOM 1580 O O . GLY A 1 210 ? -12.698 -34.369 28.941 1.00 60.53 210 GLY A O 1
ATOM 1581 N N . PHE A 1 211 ? -13.183 -32.179 28.990 1.00 66.75 211 PHE A N 1
ATOM 1582 C CA . PHE A 1 211 ? -14.505 -32.321 29.596 1.00 66.75 211 PHE A CA 1
ATOM 1583 C C . PHE A 1 211 ? -15.570 -32.316 28.497 1.00 66.75 211 PHE A C 1
ATOM 1585 O O . PHE A 1 211 ? -15.409 -31.667 27.462 1.00 66.75 211 PHE A O 1
ATOM 1592 N N . CYS A 1 212 ? -16.668 -33.048 28.692 1.00 64.75 212 CYS A N 1
ATOM 1593 C CA . CYS A 1 212 ? -17.785 -32.981 27.755 1.00 64.75 212 CYS A CA 1
ATOM 1594 C C . CYS A 1 212 ? -18.422 -31.583 27.825 1.00 64.75 212 CYS A C 1
ATOM 1596 O O . CYS A 1 212 ? -18.939 -31.203 28.873 1.00 64.75 212 CYS A O 1
ATOM 1598 N N . GLY A 1 213 ? -18.443 -30.841 26.712 1.00 66.12 213 GLY A N 1
ATOM 1599 C CA . GLY A 1 213 ? -18.977 -29.471 26.664 1.00 66.12 213 GLY A CA 1
ATOM 1600 C C . GLY A 1 213 ? -20.469 -29.342 26.999 1.00 66.12 213 GLY A C 1
ATOM 1601 O O . GLY A 1 213 ? -20.944 -28.232 27.210 1.00 66.12 213 GLY A O 1
ATOM 1602 N N . ARG A 1 214 ? -21.209 -30.459 27.068 1.00 65.75 214 ARG A N 1
ATOM 1603 C CA . ARG A 1 214 ? -22.641 -30.467 27.397 1.00 65.75 214 ARG A CA 1
ATOM 1604 C C . ARG A 1 214 ? -22.943 -30.811 28.855 1.00 65.75 214 ARG A C 1
ATOM 1606 O O . ARG A 1 214 ? -23.830 -30.201 29.436 1.00 65.75 214 ARG A O 1
ATOM 1613 N N . CYS A 1 215 ? -22.255 -31.792 29.437 1.00 75.06 215 CYS A N 1
ATOM 1614 C CA . CYS A 1 215 ? -22.550 -32.279 30.792 1.00 75.06 215 CYS A CA 1
ATOM 1615 C C . CYS A 1 215 ? -21.389 -32.123 31.782 1.00 75.06 215 CYS A C 1
ATOM 1617 O O . CYS A 1 215 ? -21.513 -32.547 32.924 1.00 75.06 215 CYS A O 1
ATOM 1619 N N . GLY A 1 216 ? -20.249 -31.570 31.356 1.00 71.56 216 GLY A N 1
ATOM 1620 C CA . GLY A 1 216 ? -19.089 -31.329 32.218 1.00 71.56 216 GLY A CA 1
ATOM 1621 C C . GLY A 1 216 ? -18.391 -32.593 32.729 1.00 71.56 216 GLY A C 1
ATOM 1622 O O . GLY A 1 216 ? -17.504 -32.495 33.567 1.00 71.56 216 GLY A O 1
ATOM 1623 N N . VAL A 1 217 ? -18.764 -33.784 32.245 1.00 74.12 217 VAL A N 1
ATOM 1624 C CA . VAL A 1 217 ? -18.189 -35.052 32.721 1.00 74.12 217 VAL A CA 1
ATOM 1625 C C . VAL A 1 217 ? -16.785 -35.243 32.125 1.00 74.12 217 VAL A C 1
ATOM 1627 O O . VAL A 1 217 ? -16.626 -35.106 30.901 1.00 74.12 217 VAL A O 1
ATOM 1630 N N . PRO A 1 218 ? -15.768 -35.557 32.954 1.00 65.44 218 PRO A N 1
ATOM 1631 C CA . PRO A 1 218 ? -14.406 -35.790 32.490 1.00 65.44 218 PRO A CA 1
ATOM 1632 C C . PRO A 1 218 ? -14.329 -37.038 31.610 1.00 65.44 218 PRO A C 1
ATOM 1634 O O . PRO A 1 218 ? -15.009 -38.041 31.834 1.00 65.44 218 PRO A O 1
ATOM 1637 N N . ARG A 1 219 ? -13.491 -36.977 30.578 1.00 66.00 219 ARG A N 1
ATOM 1638 C CA . ARG A 1 219 ? -13.266 -38.099 29.669 1.00 66.00 219 ARG A CA 1
ATOM 1639 C C . ARG A 1 219 ? -12.476 -39.196 30.387 1.00 66.00 219 ARG A C 1
ATOM 1641 O O . ARG A 1 219 ? -11.307 -39.016 30.704 1.00 66.00 219 ARG A O 1
ATOM 1648 N N . VAL A 1 220 ? -13.126 -40.333 30.632 1.00 60.47 220 VAL A N 1
ATOM 1649 C CA . VAL A 1 220 ? -12.567 -41.451 31.421 1.00 60.47 220 VAL A CA 1
ATOM 1650 C C . VAL A 1 220 ? -11.508 -42.246 30.635 1.00 60.47 220 VAL A C 1
ATOM 1652 O O . VAL A 1 220 ? -10.676 -42.925 31.226 1.00 60.47 220 VAL A O 1
ATOM 1655 N N . ASN A 1 221 ? -11.503 -42.152 29.297 1.00 62.22 221 ASN A N 1
ATOM 1656 C CA . ASN A 1 221 ? -10.516 -42.802 28.430 1.00 62.22 221 ASN A CA 1
ATOM 1657 C C . ASN A 1 221 ? -10.338 -42.018 27.114 1.00 62.22 221 ASN A C 1
ATOM 1659 O O . ASN A 1 221 ? -11.320 -41.649 26.467 1.00 62.22 221 ASN A O 1
ATOM 1663 N N . SER A 1 222 ? -9.091 -41.786 26.695 1.00 58.78 222 SER A N 1
ATOM 1664 C CA . SER A 1 222 ? -8.733 -41.059 25.464 1.00 58.78 222 SER A CA 1
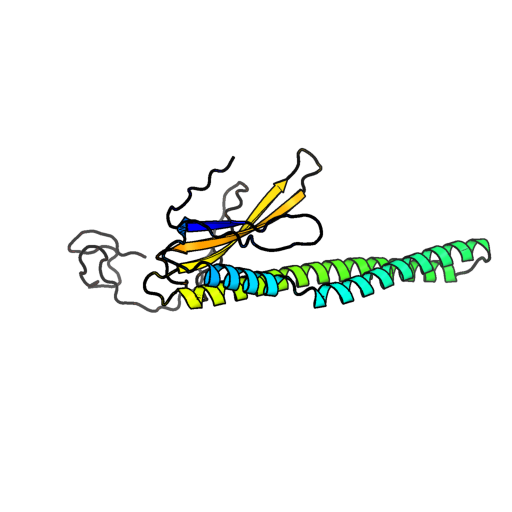ATOM 1665 C C . SER A 1 222 ? -9.207 -41.748 24.177 1.00 58.78 222 SER A C 1
ATOM 1667 O O . SER A 1 222 ? -9.333 -41.094 23.142 1.00 58.78 222 SER A O 1
ATOM 1669 N N . THR A 1 223 ? -9.531 -43.042 24.237 1.00 60.84 223 THR A N 1
ATOM 1670 C CA . THR A 1 223 ? -10.025 -43.821 23.089 1.00 60.84 223 THR A CA 1
ATOM 1671 C C . THR A 1 223 ? -11.535 -43.711 22.864 1.00 60.84 223 THR A C 1
ATOM 1673 O O . THR A 1 223 ? -12.005 -43.920 21.745 1.00 60.84 223 THR A O 1
ATOM 1676 N N . MET A 1 224 ? -12.319 -43.324 23.878 1.00 58.44 224 MET A N 1
ATOM 1677 C CA . MET A 1 224 ? -13.768 -43.179 23.719 1.00 58.44 224 MET A CA 1
ATOM 1678 C C . MET A 1 224 ? -14.098 -41.865 23.011 1.00 58.44 224 MET A C 1
ATOM 1680 O O . MET A 1 224 ? -13.814 -40.771 23.508 1.00 58.44 224 MET A O 1
ATOM 1684 N N . ARG A 1 225 ? -14.710 -41.965 21.826 1.00 68.31 225 ARG A N 1
ATOM 1685 C CA . ARG A 1 225 ? -15.170 -40.803 21.045 1.00 68.31 225 ARG A CA 1
ATOM 1686 C C . ARG A 1 225 ? -16.480 -40.211 21.551 1.00 68.31 225 ARG A C 1
ATOM 1688 O O . ARG A 1 225 ? -16.780 -39.083 21.187 1.00 68.31 225 ARG A O 1
ATOM 1695 N N . PHE A 1 226 ? -17.205 -40.917 22.414 1.00 70.12 226 PHE A N 1
ATOM 1696 C CA . PHE A 1 226 ? -18.519 -40.514 22.907 1.00 70.12 226 PHE A CA 1
ATOM 1697 C C . PHE A 1 226 ? -18.549 -40.484 24.434 1.00 70.12 226 PHE A C 1
ATOM 1699 O O . PHE A 1 226 ? -17.896 -41.291 25.095 1.00 70.12 226 PHE A O 1
ATOM 1706 N N . CYS A 1 227 ? -19.296 -39.539 24.998 1.00 69.00 227 CYS A N 1
ATOM 1707 C CA . CYS A 1 227 ? -19.507 -39.433 26.435 1.00 69.00 227 CYS A CA 1
ATOM 1708 C C . CYS A 1 227 ? -20.535 -40.476 26.898 1.00 69.00 227 CYS A C 1
ATOM 1710 O O . CYS A 1 227 ? -21.670 -40.468 26.427 1.00 69.00 227 CYS A O 1
ATOM 1712 N N . ALA A 1 228 ? -20.165 -41.341 27.846 1.00 70.75 228 ALA A N 1
ATOM 1713 C CA . ALA A 1 228 ? -21.029 -42.427 28.319 1.00 70.75 228 ALA A CA 1
ATOM 1714 C C . ALA A 1 228 ? -22.328 -41.945 28.997 1.00 70.75 228 ALA A C 1
ATOM 1716 O O . ALA A 1 228 ? -23.311 -42.675 29.003 1.00 70.75 228 ALA A O 1
ATOM 1717 N N . SER A 1 229 ? -22.356 -40.721 29.542 1.00 74.44 229 SER A N 1
ATOM 1718 C CA . SER A 1 229 ? -23.546 -40.192 30.223 1.00 74.44 229 SER A CA 1
ATOM 1719 C C . SER A 1 229 ? -24.563 -39.547 29.281 1.00 74.44 229 SER A C 1
ATOM 1721 O O . SER A 1 229 ? -25.752 -39.548 29.582 1.00 74.44 229 SER A O 1
ATOM 1723 N N . CYS A 1 230 ? -24.121 -38.967 28.160 1.00 77.38 230 CYS A N 1
ATOM 1724 C CA . CYS A 1 230 ? -24.989 -38.157 27.297 1.00 77.38 230 CYS A CA 1
ATOM 1725 C C . CYS A 1 230 ? -24.907 -38.491 25.800 1.00 77.38 230 CYS A C 1
ATOM 1727 O O . CYS A 1 230 ? -25.579 -37.843 24.998 1.00 77.38 230 CYS A O 1
ATOM 1729 N N . GLY A 1 231 ? -24.076 -39.460 25.406 1.00 72.38 231 GLY A N 1
ATOM 1730 C CA . GLY A 1 231 ? -23.952 -39.956 24.031 1.00 72.38 231 GLY A CA 1
ATOM 1731 C C . GLY A 1 231 ? -23.327 -38.980 23.027 1.00 72.38 231 GLY A C 1
ATOM 1732 O O . GLY A 1 231 ? -23.192 -39.315 21.855 1.00 72.38 231 GLY A O 1
ATOM 1733 N N . GLN A 1 232 ? -22.934 -37.776 23.448 1.00 73.81 232 GLN A N 1
ATOM 1734 C CA . GLN A 1 232 ? -22.333 -36.775 22.565 1.00 73.81 232 GLN A CA 1
ATOM 1735 C C . GLN A 1 232 ? -20.875 -37.101 22.244 1.00 73.81 232 GLN A C 1
ATOM 1737 O O . GLN A 1 232 ? -20.120 -37.551 23.111 1.00 73.81 232 GLN A O 1
ATOM 1742 N N . ALA A 1 233 ? -20.482 -36.837 20.998 1.00 64.06 233 ALA A N 1
ATOM 1743 C CA . ALA A 1 233 ? -19.099 -36.960 20.573 1.00 64.06 233 ALA A CA 1
ATOM 1744 C C . ALA A 1 233 ? -18.239 -35.873 21.234 1.00 64.06 233 ALA A C 1
ATOM 1746 O O . ALA A 1 233 ? -18.646 -34.712 21.304 1.00 64.06 233 ALA A O 1
ATOM 1747 N N . TYR A 1 234 ? -17.049 -36.235 21.715 1.00 63.12 234 TYR A N 1
ATOM 1748 C CA . TYR A 1 234 ? -16.072 -35.232 22.138 1.00 63.12 234 TYR A CA 1
ATOM 1749 C C . TYR A 1 234 ? -15.582 -34.466 20.899 1.0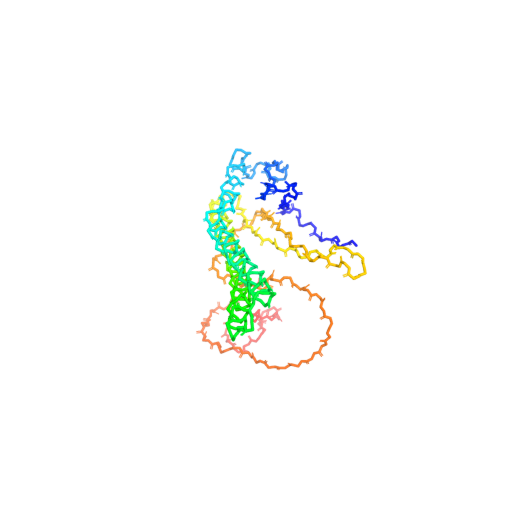0 63.12 234 TYR A C 1
ATOM 1751 O O . TYR A 1 234 ? -15.313 -35.111 19.880 1.00 63.12 234 TYR A O 1
ATOM 1759 N N . PRO A 1 235 ? -15.474 -33.125 20.957 1.00 60.06 235 PRO A N 1
ATOM 1760 C CA . PRO A 1 235 ? -14.928 -32.349 19.851 1.00 60.06 235 PRO A CA 1
ATOM 1761 C C . PRO A 1 235 ? -13.500 -32.830 19.572 1.00 60.06 235 PRO A C 1
ATOM 1763 O O . PRO A 1 235 ? -12.692 -32.946 20.496 1.00 60.06 235 PRO A O 1
ATOM 1766 N N . SER A 1 236 ? -13.254 -33.203 18.317 1.00 58.91 236 SER A N 1
ATOM 1767 C CA . SER A 1 236 ? -11.954 -33.642 17.800 1.00 58.91 236 SER A CA 1
ATOM 1768 C C . SER A 1 236 ? -10.960 -32.498 17.733 1.00 58.91 236 SER A C 1
ATOM 1770 O O . SER A 1 236 ? -11.386 -31.430 17.235 1.00 58.91 236 SER A O 1
#

Sequence (236 aa):
MIVMPINPNSVYISMAPNGCCKSGFDSTYPAQLNGVIRQDEFQTSIENINRSIDSQKFMIPVLIIFILCLLGGMGLVIGGSLSIATSRSTGFFALIGVGAGLFIFGMIFFTVAACVIQVRVSKRMRAAVAAESAKYSTRSTPCSWRIDTTVTVVGYGRNRRARTIYHLIIDIGRQAAPFGGNPAYQGNSYSGTPNMQYAPPPYSAQASAGFCGRCGVPRVNSTMRFCASCGQAYPS